Protein AF-A0A945ZJR6-F1 (afdb_monomer_lite)

Radius of gyration: 23.85 Å; chains: 1; bounding box: 54×53×57 Å

Sequence (191 aa):
ILTAEFLFNEVFSFGAQELLSSPAAAKAAAAKASAEILGIASIFEMLAGAIAVLMFVMAGINLTVNAVDEGAVDKAKKQIGYGALGILVIIFAETVVQGIVYADAKNIDAQAARELMVSLTNFTSGLVVTLSLLAFFYAGYLYVFRGIEDSAEKIKKTLTGAVAGILIAAAAFGIVNTVVTLDTTDTIEQR

pLDDT: mean 79.67, std 13.72, range [40.62, 96.94]

Foldseek 3Di:
DDDPCNCCCLQVVPDPCQCPVDPVSVLVNLVSNLVVVVVVLVVVLVVLLVVLVVLLVVLVVQCVVVVVPPVSPVVSVVSNVVSVVSNVVSVVVVLCCVLPVPPRVPDPDPVSVLVSLLSVLCVQLVVLLVVLVVLLVVLVCCCPPVHCPVCVVVSVVSNVSSVVSNVVSVVSNVVSVVVSVVVVVVVVVVD

Structure (mmCIF, N/CA/C/O backbone):
data_AF-A0A945ZJR6-F1
#
_entry.id   AF-A0A945ZJR6-F1
#
loop_
_atom_site.group_PDB
_atom_site.id
_atom_site.type_symbol
_atom_site.label_atom_id
_atom_site.label_alt_id
_atom_site.label_comp_id
_atom_site.label_asym_id
_atom_site.label_entity_id
_atom_site.label_seq_id
_atom_site.pdbx_PDB_ins_code
_atom_site.Cartn_x
_atom_site.Cartn_y
_atom_site.Cartn_z
_atom_site.occupancy
_atom_site.B_iso_or_equiv
_atom_site.auth_seq_id
_atom_site.auth_comp_id
_atom_site.auth_asym_id
_atom_site.auth_atom_id
_atom_site.pdbx_PDB_model_num
ATOM 1 N N . ILE A 1 1 ? -16.620 24.419 3.666 1.00 44.50 1 ILE A N 1
ATOM 2 C CA . ILE A 1 1 ? -15.556 25.324 4.161 1.00 44.50 1 ILE A CA 1
ATOM 3 C C . ILE A 1 1 ? -15.618 25.247 5.676 1.00 44.50 1 ILE A C 1
ATOM 5 O O . ILE A 1 1 ? -16.584 25.734 6.244 1.00 44.50 1 ILE A O 1
ATOM 9 N N . LEU A 1 2 ? -14.675 24.536 6.294 1.00 50.25 2 LEU A N 1
ATOM 10 C CA . LEU A 1 2 ? -14.520 24.474 7.749 1.00 50.25 2 LEU A CA 1
ATOM 11 C C . LEU A 1 2 ? -14.057 25.857 8.223 1.00 50.25 2 LEU A C 1
ATOM 13 O O . LEU A 1 2 ? -12.923 26.248 7.953 1.00 50.25 2 LEU A O 1
ATOM 17 N N . THR A 1 3 ? -14.939 26.640 8.840 1.00 61.97 3 THR A N 1
ATOM 18 C CA . THR A 1 3 ? -14.545 27.902 9.478 1.00 61.97 3 THR A CA 1
ATOM 19 C C . THR A 1 3 ? -14.044 27.621 10.893 1.00 61.97 3 THR A C 1
ATOM 21 O O . THR A 1 3 ? -14.501 26.687 11.551 1.00 61.97 3 THR A O 1
ATOM 24 N N . ALA A 1 4 ? -13.113 28.441 11.390 1.00 57.00 4 ALA A N 1
ATOM 25 C CA . ALA A 1 4 ? -12.665 28.366 12.783 1.00 57.00 4 ALA A CA 1
ATOM 26 C C . ALA A 1 4 ? -13.835 28.543 13.775 1.00 57.00 4 ALA A C 1
ATOM 28 O O . ALA A 1 4 ? -13.836 27.937 14.841 1.00 57.00 4 ALA A O 1
ATOM 29 N N . GLU A 1 5 ? -14.860 29.309 13.385 1.00 55.97 5 GLU A N 1
ATOM 30 C CA . GLU A 1 5 ? -16.128 29.438 14.113 1.00 55.97 5 GLU A CA 1
ATOM 31 C C . GLU A 1 5 ? -16.917 28.126 14.184 1.00 55.97 5 GLU A C 1
ATOM 33 O O . GLU A 1 5 ? -17.435 27.799 15.246 1.00 55.97 5 GLU A O 1
ATOM 38 N N . PHE A 1 6 ? -16.984 27.349 13.098 1.00 63.03 6 PHE A N 1
ATOM 39 C CA . PHE A 1 6 ? -17.650 26.045 13.103 1.00 63.03 6 PHE A CA 1
ATOM 40 C C . PHE A 1 6 ? -16.922 25.057 14.026 1.00 63.03 6 PHE A C 1
ATOM 42 O O . PHE A 1 6 ? -17.548 24.458 14.895 1.00 63.03 6 PHE A O 1
ATOM 49 N N . LEU A 1 7 ? -15.590 24.975 13.925 1.00 56.81 7 LEU A N 1
ATOM 50 C CA . LEU A 1 7 ? -14.773 24.120 14.794 1.00 56.81 7 LEU A CA 1
ATOM 51 C C . LEU A 1 7 ? -14.894 24.510 16.275 1.00 56.81 7 LEU A C 1
ATOM 53 O O . LEU A 1 7 ? -15.056 23.646 17.129 1.00 56.81 7 LEU A O 1
ATOM 57 N N . PHE A 1 8 ? -14.855 25.800 16.609 1.00 61.47 8 PHE A N 1
ATOM 58 C CA . PHE A 1 8 ? -14.943 26.236 18.004 1.00 61.47 8 PHE A CA 1
ATOM 59 C C . PHE A 1 8 ? -16.346 26.022 18.596 1.00 61.47 8 PHE A C 1
ATOM 61 O O . PHE A 1 8 ? -16.477 25.581 19.737 1.00 61.47 8 PHE A O 1
ATOM 68 N N . ASN A 1 9 ? -17.397 26.282 17.814 1.00 63.28 9 ASN A N 1
ATOM 69 C CA . ASN A 1 9 ? -18.773 26.274 18.300 1.00 63.28 9 ASN A CA 1
ATOM 70 C C . ASN A 1 9 ? -19.447 24.887 18.256 1.00 63.28 9 ASN A C 1
ATOM 72 O O . ASN A 1 9 ? -20.457 24.703 18.923 1.00 63.28 9 ASN A O 1
ATOM 76 N N . GLU A 1 10 ? -18.919 23.904 17.519 1.00 61.25 10 GLU A N 1
ATOM 77 C CA . GLU A 1 10 ? -19.379 22.499 17.572 1.00 61.25 10 GLU A CA 1
ATOM 78 C C . GLU A 1 10 ? -18.477 21.600 18.437 1.00 61.25 10 GLU A C 1
ATOM 80 O O . GLU A 1 10 ? -18.988 20.698 19.096 1.00 61.25 10 GLU A O 1
ATOM 85 N N . VAL A 1 11 ? -17.154 21.827 18.465 1.00 54.00 11 VAL A N 1
ATOM 86 C CA . VAL A 1 11 ? -16.195 20.928 19.150 1.00 54.00 11 VAL A CA 1
ATOM 87 C C . VAL A 1 11 ? -15.909 21.367 20.584 1.00 54.00 11 VAL A C 1
ATOM 89 O O . VAL A 1 11 ? -15.795 20.528 21.475 1.00 54.00 11 VAL A O 1
ATOM 92 N N . PHE A 1 12 ? -15.808 22.676 20.829 1.00 59.06 12 PHE A N 1
ATOM 93 C CA . PHE A 1 12 ? -15.421 23.223 22.135 1.00 59.06 12 PHE A CA 1
ATOM 94 C C . PHE A 1 12 ? -16.581 23.869 22.904 1.00 59.06 12 PHE A C 1
ATOM 96 O O . PHE A 1 12 ? -16.396 24.257 24.056 1.00 59.06 12 PHE A O 1
ATOM 103 N N . SER A 1 13 ? -17.779 23.955 22.316 1.00 60.50 13 SER A N 1
ATOM 104 C CA . SER A 1 13 ? -18.961 24.515 22.990 1.00 60.50 13 SER A CA 1
ATOM 105 C C . SER A 1 13 ? -19.639 23.548 23.962 1.00 60.50 13 SER A C 1
ATOM 107 O O . SER A 1 13 ? -20.525 23.967 24.706 1.00 60.50 13 SER A O 1
ATOM 109 N N . PHE A 1 14 ? -19.218 22.279 24.007 1.00 58.75 14 PHE A N 1
ATOM 110 C CA . PHE A 1 14 ? -19.674 21.346 25.029 1.00 58.75 14 PHE A CA 1
ATOM 111 C C . PHE A 1 14 ? -19.242 21.847 26.409 1.00 58.75 14 PHE A C 1
ATOM 113 O O . PHE A 1 14 ? -18.105 21.651 26.845 1.00 58.75 14 PHE A O 1
ATOM 120 N N . GLY A 1 15 ? -20.163 22.489 27.126 1.00 60.56 15 GLY A N 1
ATOM 121 C CA . GLY A 1 15 ? -19.952 22.816 28.526 1.00 60.56 15 GLY A CA 1
ATOM 122 C C . GLY A 1 15 ? -19.653 21.531 29.296 1.00 60.56 15 GLY A C 1
ATOM 123 O O . GLY A 1 15 ? -20.355 20.531 29.133 1.00 60.56 15 GLY A O 1
ATOM 124 N N . ALA A 1 16 ? -18.640 21.546 30.168 1.00 58.28 16 ALA A N 1
ATOM 125 C CA . ALA A 1 16 ? -18.295 20.392 31.007 1.00 58.28 16 ALA A CA 1
ATOM 126 C C . ALA A 1 16 ? -19.524 19.824 31.755 1.00 58.28 16 ALA A C 1
ATOM 128 O O . ALA A 1 16 ? -19.624 18.621 31.974 1.00 58.28 16 ALA A O 1
ATOM 129 N N . GLN A 1 17 ? -20.501 20.682 32.070 1.00 58.25 17 GLN A N 1
ATOM 130 C CA . GLN A 1 17 ? -21.779 20.320 32.682 1.00 58.25 17 GLN A CA 1
ATOM 131 C C . GLN A 1 17 ? -22.677 19.442 31.780 1.00 58.25 17 GLN A C 1
ATOM 133 O O . GLN A 1 17 ? -23.324 18.529 32.283 1.00 58.25 17 GLN A O 1
ATOM 138 N N . GLU A 1 18 ? -22.721 19.688 30.464 1.00 62.28 18 GLU A N 1
ATOM 139 C CA . GLU A 1 18 ? -23.538 18.927 29.502 1.00 62.28 18 GLU A CA 1
ATOM 140 C C . GLU A 1 18 ? -22.897 17.581 29.151 1.00 62.28 18 GLU A C 1
ATOM 142 O O . GLU A 1 18 ? -23.596 16.570 29.084 1.00 62.28 18 GLU A O 1
ATOM 147 N N . LEU A 1 19 ? -21.566 17.531 29.028 1.00 60.16 19 LEU A N 1
ATOM 148 C CA . LEU A 1 19 ? -20.803 16.287 28.843 1.00 60.16 19 LEU A CA 1
ATOM 149 C C . LEU A 1 19 ? -20.963 15.314 30.018 1.00 60.16 19 LEU A C 1
ATOM 151 O O . LEU A 1 19 ? -20.997 14.101 29.820 1.00 60.16 19 LEU A O 1
ATOM 155 N N . LEU A 1 20 ? -21.085 15.844 31.237 1.00 65.25 20 LEU A N 1
ATOM 156 C CA . LEU A 1 20 ? -21.252 15.062 32.465 1.00 65.25 20 LEU A CA 1
ATOM 157 C C . LEU A 1 20 ? -22.726 14.803 32.822 1.00 65.25 20 LEU A C 1
ATOM 159 O O . LEU A 1 20 ? -23.002 14.073 33.773 1.00 65.25 20 LEU A O 1
ATOM 163 N N . SER A 1 21 ? -23.677 15.373 32.071 1.00 72.88 21 SER A N 1
ATOM 164 C CA . SER A 1 21 ? -25.113 15.283 32.375 1.00 72.88 21 SER A CA 1
ATOM 165 C C . SER A 1 21 ? -25.711 13.905 32.083 1.00 72.88 21 SER A C 1
ATOM 167 O O . SER A 1 21 ? -26.646 13.476 32.759 1.00 72.88 21 SER A O 1
ATOM 169 N N . SER A 1 22 ? -25.180 13.187 31.088 1.00 78.62 22 SER A N 1
ATOM 170 C CA . SER A 1 22 ? -25.574 11.808 30.806 1.00 78.62 22 SER A CA 1
ATOM 171 C C . SER A 1 22 ? -24.534 11.066 29.954 1.00 78.62 22 SER A C 1
ATOM 173 O O . SER A 1 22 ? -23.885 11.676 29.099 1.00 78.62 22 SER A O 1
ATOM 175 N N . PRO A 1 23 ? -24.435 9.728 30.077 1.00 74.69 23 PRO A N 1
ATOM 176 C CA . PRO A 1 23 ? -23.618 8.905 29.180 1.00 74.69 23 PRO A CA 1
ATOM 177 C C . PRO A 1 23 ? -23.989 9.055 27.694 1.00 74.69 23 PRO A C 1
ATOM 179 O O . PRO A 1 23 ? -23.149 8.867 26.816 1.00 74.69 23 PR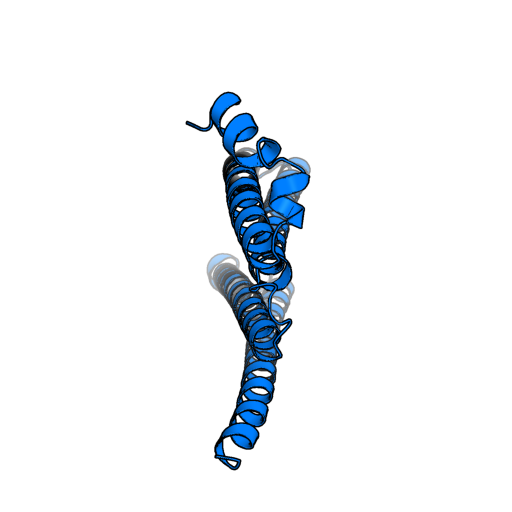O A O 1
ATOM 182 N N . ALA A 1 24 ? -25.249 9.394 27.395 1.00 75.12 24 ALA A N 1
ATOM 183 C CA . ALA A 1 24 ? -25.717 9.626 26.031 1.00 75.12 24 ALA A CA 1
ATOM 184 C C . ALA A 1 24 ? -25.159 10.934 25.443 1.00 75.12 24 ALA A C 1
ATOM 186 O O . ALA A 1 24 ? -24.718 10.938 24.294 1.00 75.12 24 ALA A O 1
ATOM 187 N N . ALA A 1 25 ? -25.119 12.009 26.237 1.00 73.06 25 ALA A N 1
ATOM 188 C CA . ALA A 1 25 ? -24.535 13.288 25.837 1.00 73.06 25 ALA A CA 1
ATOM 189 C C . ALA A 1 25 ? -23.019 13.170 25.601 1.00 73.06 25 ALA A C 1
ATOM 191 O O . ALA A 1 25 ? -22.523 13.630 24.574 1.00 73.06 25 ALA A O 1
ATOM 192 N N . ALA A 1 26 ? -22.303 12.456 26.478 1.00 70.50 26 ALA A N 1
ATOM 193 C CA . ALA A 1 26 ? -20.882 12.157 26.295 1.00 70.50 26 ALA A CA 1
ATOM 194 C C . ALA A 1 26 ? -20.605 11.384 24.991 1.00 70.50 26 ALA A C 1
ATOM 196 O O . ALA A 1 26 ? -19.677 11.716 24.254 1.00 70.50 26 ALA A O 1
ATOM 197 N N . LYS A 1 27 ? -21.440 10.385 24.663 1.00 71.38 27 LYS A N 1
ATOM 198 C CA . LYS A 1 27 ? -21.310 9.613 23.417 1.00 71.38 27 LYS A CA 1
ATOM 199 C C . LYS A 1 27 ? -21.559 10.477 22.176 1.00 71.38 27 LYS A C 1
ATOM 201 O O . LYS A 1 27 ? -20.806 10.384 21.211 1.00 71.38 27 LYS A O 1
ATOM 206 N N . ALA A 1 28 ? -22.594 11.315 22.197 1.00 71.50 28 ALA A N 1
ATOM 207 C CA . ALA A 1 28 ? -22.907 12.210 21.084 1.00 71.50 28 ALA A CA 1
ATOM 208 C C . ALA A 1 28 ? -21.784 13.233 20.835 1.00 71.50 28 ALA A C 1
ATOM 210 O O . ALA A 1 28 ? -21.417 13.476 19.687 1.00 71.50 28 ALA A O 1
ATOM 211 N N . ALA A 1 29 ? -21.190 13.773 21.902 1.00 71.88 29 ALA A N 1
ATOM 212 C CA . ALA A 1 29 ? -20.047 14.673 21.805 1.00 71.88 29 ALA A CA 1
ATOM 213 C C . ALA A 1 29 ? -18.799 13.980 21.239 1.00 71.88 29 ALA A C 1
ATOM 215 O O . ALA A 1 29 ? -18.154 14.510 20.338 1.00 71.88 29 ALA A O 1
ATOM 216 N N . ALA A 1 30 ? -18.496 12.762 21.700 1.00 70.75 30 ALA A N 1
ATOM 217 C CA . ALA A 1 30 ? -17.391 11.964 21.171 1.00 70.75 30 ALA A CA 1
ATOM 218 C C . ALA A 1 30 ? -17.577 11.621 19.681 1.00 70.75 30 ALA A C 1
ATOM 220 O O . ALA A 1 30 ? -16.616 11.674 18.914 1.00 70.75 30 ALA A O 1
ATOM 221 N N . ALA A 1 31 ? -18.807 11.322 19.247 1.00 72.31 31 ALA A N 1
ATOM 222 C CA . ALA A 1 31 ? -19.134 11.054 17.844 1.00 72.31 31 ALA A CA 1
ATOM 223 C C . ALA A 1 31 ? -18.936 12.289 16.941 1.00 72.31 31 ALA A C 1
ATOM 225 O O . ALA A 1 31 ? -18.419 12.180 15.833 1.00 72.31 31 ALA A O 1
ATOM 226 N N . LYS A 1 32 ? -19.294 13.483 17.424 1.00 71.88 32 LYS A N 1
ATOM 227 C CA . LYS A 1 32 ? -19.028 14.730 16.692 1.00 71.88 32 LYS A CA 1
ATOM 228 C C . LYS A 1 32 ? -17.537 15.061 16.642 1.00 71.88 32 LYS A C 1
ATOM 230 O O . LYS A 1 32 ? -17.002 15.308 15.568 1.00 71.88 32 LYS A O 1
ATOM 235 N N . ALA A 1 33 ? -16.845 14.989 17.780 1.00 72.12 33 ALA A N 1
ATOM 236 C CA . ALA A 1 33 ? -15.408 15.249 17.847 1.00 72.12 33 ALA A CA 1
ATOM 237 C C . ALA A 1 33 ? -14.600 14.292 16.949 1.00 72.12 33 ALA A C 1
ATOM 239 O O . ALA A 1 33 ? -13.655 14.710 16.285 1.00 72.12 33 ALA A O 1
ATOM 240 N N . SER A 1 34 ? -14.989 13.016 16.890 1.00 69.88 34 SER A N 1
ATOM 241 C CA . SER A 1 34 ? -14.369 12.028 16.000 1.00 69.88 34 SER A CA 1
ATOM 242 C C . SER A 1 34 ? -14.592 12.326 14.519 1.00 69.88 34 SER A C 1
ATOM 244 O O . SER A 1 34 ? -13.630 12.268 13.754 1.00 69.88 34 SER A O 1
ATOM 246 N N . ALA A 1 35 ? -15.813 12.690 14.117 1.00 72.94 35 ALA A N 1
ATOM 247 C CA . ALA A 1 35 ? -16.115 13.072 12.737 1.00 72.94 35 ALA A CA 1
ATOM 248 C C . ALA A 1 35 ? -15.277 14.276 12.268 1.00 72.94 35 ALA A C 1
ATOM 250 O O . ALA A 1 35 ? -14.774 14.284 11.145 1.00 72.94 35 ALA A O 1
ATOM 251 N N . GLU A 1 36 ? -15.054 15.259 13.141 1.00 73.19 36 GLU A N 1
ATOM 252 C CA . GLU A 1 36 ? -14.207 16.418 12.837 1.00 73.19 36 GLU A CA 1
ATOM 253 C C . GLU A 1 36 ? -12.721 16.049 12.726 1.00 73.19 36 GLU A C 1
ATOM 255 O O . GLU A 1 36 ? -12.043 16.475 11.789 1.00 73.19 36 GLU A O 1
ATOM 260 N N . ILE A 1 37 ? -12.206 15.210 13.635 1.00 77.81 37 ILE A N 1
ATOM 261 C CA . ILE A 1 37 ? -10.827 14.698 13.554 1.00 77.81 37 ILE A CA 1
ATOM 262 C C . ILE A 1 37 ? -10.613 13.942 12.237 1.00 77.81 37 ILE A C 1
ATOM 264 O O . ILE A 1 37 ? -9.588 14.139 11.585 1.00 77.81 37 ILE A O 1
ATOM 268 N N . LEU A 1 38 ? -11.589 13.134 11.813 1.00 77.69 38 LEU A N 1
ATOM 269 C CA . LEU A 1 38 ? -11.576 12.455 10.516 1.00 77.69 38 LEU A CA 1
ATOM 270 C C . LEU A 1 38 ? -11.572 13.442 9.348 1.00 77.69 38 LEU A C 1
ATOM 272 O O . LEU A 1 38 ? -10.805 13.269 8.404 1.00 77.69 38 LEU A O 1
ATOM 276 N N . GLY A 1 39 ? -12.382 14.500 9.422 1.00 78.88 39 GLY A N 1
ATOM 277 C CA . GLY A 1 39 ? -12.389 15.562 8.418 1.00 78.88 39 GLY A CA 1
ATOM 278 C C . GLY A 1 39 ? -11.018 16.227 8.267 1.00 78.88 39 GLY A C 1
ATOM 279 O O . GLY A 1 39 ? -10.539 16.420 7.150 1.00 78.88 39 GLY A O 1
ATOM 280 N N . ILE A 1 40 ? -10.349 16.520 9.385 1.00 81.81 40 ILE A N 1
ATOM 281 C CA . ILE A 1 40 ? -8.992 17.082 9.389 1.00 81.81 40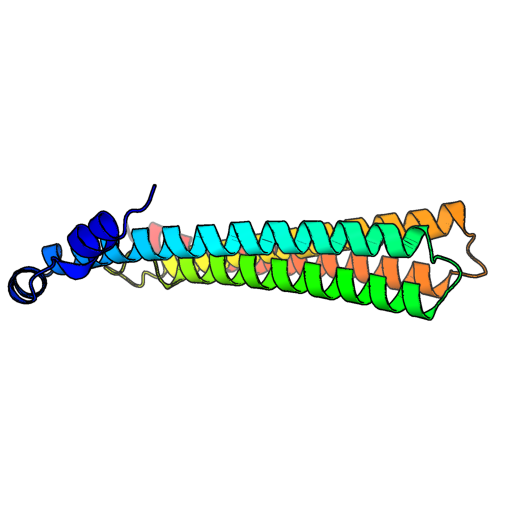 ILE A CA 1
ATOM 282 C C . ILE A 1 40 ? -7.984 16.073 8.827 1.00 81.81 40 ILE A C 1
ATOM 284 O O . ILE A 1 40 ? -7.192 16.431 7.955 1.00 81.81 40 ILE A O 1
ATOM 288 N N . ALA A 1 41 ? -8.020 14.820 9.288 1.00 81.50 41 ALA A N 1
ATOM 289 C CA . ALA A 1 41 ? -7.130 13.762 8.815 1.00 81.50 41 ALA A CA 1
ATOM 290 C C . ALA A 1 41 ? -7.249 13.568 7.295 1.00 81.50 41 ALA A C 1
ATOM 292 O O . ALA A 1 41 ? -6.233 13.556 6.604 1.00 81.50 41 ALA A O 1
ATOM 293 N N . SER A 1 42 ? -8.473 13.556 6.763 1.00 83.25 42 SER A N 1
ATOM 294 C CA . SER A 1 42 ? -8.745 13.408 5.330 1.00 83.25 42 SER A CA 1
ATOM 295 C C . SER A 1 42 ? -8.123 14.528 4.482 1.00 83.25 42 SER A C 1
ATOM 297 O O . SER A 1 42 ? -7.617 14.286 3.384 1.00 83.25 42 SER A O 1
ATOM 299 N N . ILE A 1 43 ? -8.070 15.765 4.995 1.00 86.44 43 ILE A N 1
ATOM 300 C CA . ILE A 1 43 ? -7.372 16.871 4.314 1.00 86.44 43 ILE A CA 1
ATOM 301 C C . ILE A 1 43 ? -5.864 16.597 4.248 1.00 86.44 43 ILE A C 1
ATOM 303 O O . ILE A 1 43 ? -5.245 16.797 3.200 1.00 86.44 43 ILE A O 1
ATOM 307 N N . PHE A 1 44 ? -5.261 16.129 5.345 1.00 86.88 44 PHE A N 1
ATOM 308 C CA . PHE A 1 44 ? -3.841 15.775 5.363 1.00 86.88 44 PHE A CA 1
ATOM 309 C C . PHE A 1 44 ? -3.528 14.599 4.435 1.00 86.88 44 PHE A C 1
ATOM 311 O O . PHE A 1 44 ? -2.517 14.645 3.736 1.00 86.88 44 PHE A O 1
ATOM 318 N N . GLU A 1 45 ? -4.398 13.591 4.367 1.00 87.44 45 GLU A N 1
ATOM 319 C CA . GLU A 1 45 ? -4.268 12.474 3.426 1.00 87.44 45 GLU A CA 1
ATOM 320 C C . GLU A 1 45 ? -4.324 12.944 1.976 1.00 87.44 45 GLU A C 1
ATOM 322 O O . GLU A 1 45 ? -3.474 12.561 1.172 1.00 87.44 45 GLU A O 1
ATOM 327 N N . MET A 1 46 ? -5.264 13.831 1.641 1.00 87.88 46 MET A N 1
ATOM 328 C CA . MET A 1 46 ? -5.366 14.405 0.301 1.00 87.88 46 MET A CA 1
ATOM 329 C C . MET A 1 46 ? -4.094 15.174 -0.084 1.00 87.88 46 MET A C 1
ATOM 331 O O . MET A 1 46 ? -3.576 15.004 -1.190 1.00 87.88 46 MET A O 1
ATOM 335 N N . LEU A 1 47 ? -3.559 15.995 0.828 1.00 90.56 47 LEU A N 1
ATOM 336 C CA . LEU A 1 47 ? -2.317 16.738 0.601 1.00 90.56 47 LEU A CA 1
ATOM 337 C C . LEU A 1 47 ? -1.112 15.803 0.455 1.00 90.56 47 LEU A C 1
ATOM 339 O O . LEU A 1 47 ? -0.313 15.969 -0.468 1.00 90.56 47 LEU A O 1
ATOM 343 N N . ALA A 1 48 ? -0.989 14.804 1.328 1.00 90.44 48 ALA A N 1
ATOM 344 C CA . ALA A 1 48 ? 0.082 13.819 1.261 1.00 90.44 48 ALA A CA 1
ATOM 345 C C . ALA A 1 48 ? 0.009 12.992 -0.033 1.00 90.44 48 ALA A C 1
ATOM 347 O O . ALA A 1 48 ? 1.033 12.785 -0.685 1.00 90.44 48 ALA A O 1
ATOM 348 N N . GLY A 1 49 ? -1.195 12.599 -0.456 1.00 89.12 49 GLY A N 1
ATOM 349 C CA . GLY A 1 49 ? -1.444 11.929 -1.729 1.00 89.12 49 GLY A CA 1
ATOM 350 C C . GLY A 1 49 ? -1.027 12.785 -2.925 1.00 89.12 49 GLY A C 1
ATOM 351 O O . GLY A 1 49 ? -0.302 12.311 -3.799 1.00 89.12 49 GLY A O 1
ATOM 352 N N . ALA A 1 50 ? -1.393 14.070 -2.939 1.00 91.81 50 ALA A N 1
ATOM 353 C CA . ALA A 1 50 ? -0.979 15.001 -3.989 1.00 91.81 50 ALA A CA 1
ATOM 354 C C . ALA A 1 50 ? 0.552 15.159 -4.056 1.00 91.81 50 ALA A C 1
ATOM 356 O O . ALA A 1 50 ? 1.138 15.098 -5.140 1.00 91.81 50 ALA A O 1
ATOM 357 N N . ILE A 1 51 ? 1.218 15.301 -2.905 1.00 91.56 51 ILE A N 1
ATOM 358 C CA . ILE A 1 51 ? 2.685 15.376 -2.823 1.00 91.56 51 ILE A CA 1
ATOM 359 C C . ILE A 1 51 ? 3.321 14.084 -3.342 1.00 91.56 51 ILE A C 1
ATOM 361 O O . ILE A 1 51 ? 4.272 14.142 -4.123 1.00 91.56 51 ILE A O 1
ATOM 365 N N . ALA A 1 52 ? 2.792 12.922 -2.961 1.00 90.81 52 ALA A N 1
ATOM 366 C CA . ALA A 1 52 ? 3.314 11.638 -3.410 1.00 90.81 52 ALA A CA 1
ATOM 367 C C . ALA A 1 52 ? 3.200 11.475 -4.935 1.00 90.81 52 ALA A C 1
ATOM 369 O O . ALA A 1 52 ? 4.166 11.070 -5.581 1.00 90.81 52 ALA A O 1
ATOM 370 N N . VAL A 1 53 ? 2.074 11.882 -5.533 1.00 92.75 53 VAL A N 1
ATOM 371 C CA . VAL A 1 53 ? 1.905 11.900 -6.995 1.00 92.75 53 VAL A CA 1
ATOM 372 C C . VAL A 1 53 ? 2.941 12.812 -7.656 1.00 92.75 53 VAL A C 1
ATOM 374 O O . VAL A 1 53 ? 3.609 12.386 -8.599 1.00 92.75 53 VAL A O 1
ATOM 377 N N . LEU A 1 54 ? 3.145 14.031 -7.146 1.00 92.88 54 LEU A N 1
ATOM 378 C CA . LEU A 1 54 ? 4.178 14.937 -7.665 1.00 92.88 54 LEU A CA 1
ATOM 379 C C . LEU A 1 54 ? 5.579 14.322 -7.564 1.00 92.88 54 LEU A C 1
ATOM 381 O O . LEU A 1 54 ? 6.367 14.412 -8.506 1.00 92.88 54 LEU A O 1
ATOM 385 N N . MET A 1 55 ? 5.889 13.656 -6.450 1.00 91.62 55 MET A N 1
ATOM 386 C CA . MET A 1 55 ? 7.155 12.947 -6.276 1.00 91.62 55 MET A CA 1
ATOM 387 C C . MET A 1 55 ? 7.329 11.815 -7.291 1.00 91.62 55 MET A C 1
ATOM 389 O O . MET A 1 55 ? 8.425 11.667 -7.833 1.00 91.62 55 MET A O 1
ATOM 393 N N . PHE A 1 56 ? 6.277 11.048 -7.587 1.00 93.88 56 PHE A N 1
ATOM 394 C CA . PHE A 1 56 ? 6.326 10.001 -8.609 1.00 93.88 56 PHE A CA 1
ATOM 395 C C . PHE A 1 56 ? 6.530 10.563 -10.009 1.00 93.88 56 PHE A C 1
ATOM 397 O O . PHE A 1 56 ? 7.350 10.031 -10.755 1.00 93.88 56 PHE A O 1
ATOM 404 N N . VAL A 1 57 ? 5.854 11.662 -10.351 1.00 94.62 57 VAL A N 1
ATOM 405 C CA . VAL A 1 57 ? 6.045 12.343 -11.637 1.00 94.62 57 VAL A CA 1
ATOM 406 C C . VAL A 1 57 ? 7.488 12.830 -11.770 1.00 94.62 57 VAL A C 1
ATOM 408 O O . VAL A 1 57 ? 8.148 12.523 -12.762 1.00 94.62 57 VAL A O 1
ATOM 411 N N . MET A 1 58 ? 8.024 13.516 -10.754 1.00 90.81 58 MET A N 1
ATOM 412 C CA . MET A 1 58 ? 9.411 13.997 -10.768 1.00 90.81 58 MET A CA 1
ATOM 413 C C . MET A 1 58 ? 10.425 12.854 -10.878 1.00 90.81 58 MET A C 1
ATOM 415 O O . MET A 1 58 ? 11.387 12.945 -11.643 1.00 90.81 58 MET A O 1
ATOM 419 N N . ALA A 1 59 ? 10.210 11.760 -10.148 1.00 92.44 59 ALA A N 1
ATOM 420 C CA . ALA A 1 59 ? 11.077 10.595 -10.233 1.00 92.44 59 ALA A CA 1
ATOM 421 C C . ALA A 1 59 ? 10.988 9.907 -11.608 1.00 92.44 59 ALA A C 1
ATOM 423 O O . ALA A 1 59 ? 12.017 9.519 -12.156 1.00 92.44 59 ALA A O 1
ATOM 424 N N . GLY A 1 60 ? 9.794 9.812 -12.200 1.00 90.25 60 GLY A N 1
ATOM 425 C CA . GLY A 1 60 ? 9.591 9.279 -13.550 1.00 90.25 60 GLY A CA 1
ATOM 426 C C . GLY A 1 60 ? 10.285 10.112 -14.631 1.00 90.25 60 GLY A C 1
ATOM 427 O O . GLY A 1 60 ? 10.951 9.558 -15.509 1.00 90.25 60 GLY A O 1
ATOM 428 N N . ILE A 1 61 ? 10.214 11.445 -14.526 1.00 91.94 61 ILE A N 1
ATOM 429 C CA . ILE A 1 61 ? 10.959 12.359 -15.403 1.00 91.94 61 ILE A CA 1
ATOM 430 C C . ILE A 1 61 ? 12.464 12.115 -15.250 1.00 91.94 61 ILE A C 1
ATOM 432 O O . ILE A 1 61 ? 13.148 11.925 -16.253 1.00 91.94 61 ILE A O 1
ATOM 436 N N . ASN A 1 62 ? 12.981 12.037 -14.019 1.00 88.88 62 ASN A N 1
ATOM 437 C CA . ASN A 1 62 ? 14.404 11.773 -13.778 1.00 88.88 62 ASN A CA 1
ATOM 438 C C . ASN A 1 62 ? 14.867 10.423 -14.334 1.00 88.88 62 ASN A C 1
ATOM 440 O O . ASN A 1 62 ? 15.954 10.353 -14.899 1.00 88.88 62 ASN A O 1
ATOM 444 N N . LEU A 1 63 ? 14.049 9.373 -14.226 1.00 91.38 63 LEU A N 1
ATOM 445 C CA . LEU A 1 63 ? 14.360 8.067 -14.815 1.00 91.38 63 LEU A CA 1
ATOM 446 C C . LEU A 1 63 ? 14.442 8.105 -16.343 1.00 91.38 63 LEU A C 1
ATOM 448 O O . LEU A 1 63 ? 15.156 7.295 -16.925 1.00 91.38 63 LEU A O 1
ATOM 452 N N . THR A 1 64 ? 13.719 9.025 -16.982 1.00 91.38 64 THR A N 1
ATOM 453 C CA . THR A 1 64 ? 13.672 9.140 -18.444 1.00 91.38 64 THR A CA 1
ATOM 454 C C . THR A 1 64 ? 14.776 10.054 -18.969 1.00 91.38 64 THR A C 1
ATOM 456 O O . THR A 1 64 ? 15.472 9.704 -19.917 1.00 91.38 64 THR A O 1
ATOM 459 N N . VAL A 1 65 ? 14.958 11.219 -18.343 1.00 93.12 65 VAL A N 1
ATOM 460 C CA . VAL A 1 65 ? 15.916 12.244 -18.781 1.00 93.12 65 VAL A CA 1
ATOM 461 C C . VAL A 1 65 ? 17.347 11.872 -18.396 1.00 93.12 65 VAL A C 1
ATOM 463 O O . VAL A 1 65 ? 18.258 12.036 -19.200 1.00 93.12 65 VAL A O 1
ATOM 466 N N . ASN A 1 66 ? 17.551 11.327 -17.194 1.00 92.00 66 ASN A N 1
ATOM 467 C CA . ASN A 1 66 ? 18.877 11.033 -16.646 1.00 92.00 66 ASN A CA 1
ATOM 468 C C . ASN A 1 66 ? 19.188 9.528 -16.656 1.00 92.00 66 ASN A C 1
ATOM 470 O O . ASN A 1 66 ? 19.901 9.035 -15.789 1.00 92.00 66 ASN A O 1
ATOM 474 N N . ALA A 1 67 ? 18.656 8.780 -17.629 1.00 85.00 67 ALA A N 1
ATOM 475 C CA . ALA A 1 67 ? 18.740 7.315 -17.671 1.00 85.00 67 ALA A CA 1
ATOM 476 C C . ALA A 1 67 ? 20.177 6.751 -17.711 1.00 85.00 67 ALA A C 1
ATOM 478 O O . ALA A 1 67 ? 20.391 5.601 -17.332 1.00 85.00 67 ALA A O 1
ATOM 479 N N . VAL A 1 68 ? 21.146 7.547 -18.177 1.00 87.00 68 VAL A N 1
ATOM 480 C CA . VAL A 1 68 ? 22.574 7.186 -18.259 1.00 87.00 68 VAL A CA 1
ATOM 481 C C . VAL A 1 68 ? 23.373 7.550 -17.004 1.00 87.00 68 VAL A C 1
ATOM 483 O O . VAL A 1 68 ? 24.490 7.070 -16.841 1.00 87.00 68 VAL A O 1
ATOM 486 N N . ASP A 1 69 ? 22.816 8.376 -16.114 1.00 92.06 69 ASP A N 1
ATOM 487 C CA . ASP A 1 69 ? 23.421 8.701 -14.821 1.00 92.06 69 ASP A CA 1
ATOM 488 C C . ASP A 1 69 ? 22.892 7.728 -13.759 1.00 92.06 69 ASP A C 1
ATOM 490 O O . ASP A 1 69 ? 21.767 7.851 -13.261 1.00 92.06 69 ASP A O 1
ATOM 494 N N . GLU A 1 70 ? 23.720 6.746 -13.398 1.00 87.62 70 GLU A N 1
ATOM 495 C CA . GLU A 1 70 ? 23.374 5.730 -12.400 1.00 87.62 70 GLU A CA 1
ATOM 496 C C . GLU A 1 70 ? 22.987 6.335 -11.041 1.00 87.62 70 GLU A C 1
ATOM 498 O O . GLU A 1 70 ? 22.088 5.816 -10.370 1.00 87.62 70 GLU A O 1
ATOM 503 N N . GLY A 1 71 ? 23.606 7.454 -10.649 1.00 91.00 71 GLY A N 1
ATOM 504 C CA . GLY A 1 71 ? 23.309 8.142 -9.396 1.00 91.00 71 GLY A CA 1
ATOM 505 C C . GLY A 1 71 ? 21.924 8.786 -9.410 1.00 91.00 71 GLY A C 1
ATOM 506 O O . GLY A 1 71 ? 21.153 8.646 -8.452 1.00 91.00 71 GLY A O 1
ATOM 507 N N . ALA A 1 72 ? 21.568 9.444 -10.515 1.00 88.94 72 ALA A N 1
ATOM 508 C CA . ALA A 1 72 ? 20.237 10.015 -10.704 1.00 88.94 72 ALA A CA 1
ATOM 509 C C . ALA A 1 72 ? 19.149 8.929 -10.751 1.00 88.94 72 ALA A C 1
ATOM 511 O O . ALA A 1 72 ? 18.090 9.080 -10.129 1.00 88.94 72 ALA A O 1
ATOM 512 N N . VAL A 1 73 ? 19.425 7.808 -11.425 1.00 89.12 73 VAL A N 1
ATOM 513 C CA . VAL A 1 73 ? 18.517 6.657 -11.509 1.00 89.12 73 VAL A CA 1
ATOM 514 C C . VAL A 1 73 ? 18.277 6.028 -10.135 1.00 89.12 73 VAL A C 1
ATOM 516 O O . VAL A 1 73 ? 17.128 5.738 -9.789 1.00 89.12 73 VAL A O 1
ATOM 519 N N . ASP A 1 74 ? 19.322 5.817 -9.331 1.00 90.00 74 ASP A N 1
ATOM 520 C CA . ASP A 1 74 ? 19.178 5.248 -7.985 1.00 90.00 74 ASP A CA 1
ATOM 521 C C . ASP A 1 74 ? 18.377 6.174 -7.058 1.00 90.00 74 ASP A C 1
ATOM 523 O O . ASP A 1 74 ? 17.455 5.735 -6.363 1.00 90.00 74 ASP A O 1
ATOM 527 N N . LYS A 1 75 ? 18.645 7.485 -7.115 1.00 90.56 75 LYS A N 1
ATOM 528 C CA . LYS A 1 75 ? 17.885 8.485 -6.356 1.00 90.56 75 LYS A CA 1
ATOM 529 C C . LYS A 1 75 ? 16.405 8.482 -6.737 1.00 90.56 75 LYS A C 1
ATOM 531 O O . LYS A 1 75 ? 15.553 8.498 -5.849 1.00 90.56 75 LYS A O 1
ATOM 536 N N . ALA A 1 76 ? 16.089 8.415 -8.029 1.00 90.75 76 ALA A N 1
ATOM 537 C CA . ALA A 1 76 ? 14.709 8.369 -8.501 1.00 90.75 76 ALA A CA 1
ATOM 538 C C . ALA A 1 76 ? 13.985 7.086 -8.056 1.00 90.75 76 ALA A C 1
ATOM 540 O O . ALA A 1 76 ? 12.849 7.149 -7.587 1.00 90.75 76 ALA A O 1
ATOM 541 N N . LYS A 1 77 ? 14.653 5.924 -8.104 1.00 88.81 77 LYS A N 1
ATOM 542 C CA . LYS A 1 77 ? 14.101 4.661 -7.579 1.00 88.81 77 LYS A CA 1
ATOM 543 C C . LYS A 1 77 ? 13.807 4.743 -6.084 1.00 88.81 77 LYS A C 1
ATOM 545 O O . LYS A 1 77 ? 12.729 4.336 -5.656 1.00 88.81 77 LYS A O 1
ATOM 550 N N . LYS A 1 78 ? 14.731 5.298 -5.294 1.00 91.44 78 LYS A N 1
ATOM 551 C CA . LYS A 1 78 ? 14.531 5.519 -3.853 1.00 91.44 78 LYS A CA 1
ATOM 552 C C . LYS A 1 78 ? 13.378 6.477 -3.586 1.00 91.44 78 LYS A C 1
ATOM 554 O O . LYS A 1 78 ? 12.566 6.208 -2.711 1.00 91.44 78 LYS A O 1
ATOM 559 N N . GLN A 1 79 ? 13.264 7.551 -4.363 1.00 89.94 79 GLN A N 1
ATOM 560 C CA . GLN A 1 79 ? 12.164 8.506 -4.245 1.00 89.94 79 GLN A CA 1
ATOM 561 C C . GLN A 1 79 ? 10.800 7.847 -4.499 1.00 89.94 79 GLN A C 1
ATOM 563 O O . GLN A 1 79 ? 9.874 8.066 -3.721 1.00 89.94 79 GLN A O 1
ATOM 568 N N . ILE A 1 80 ? 10.688 6.995 -5.526 1.00 91.44 80 ILE A N 1
ATOM 569 C CA . ILE A 1 80 ? 9.477 6.194 -5.771 1.00 91.44 80 ILE A CA 1
ATOM 570 C C . ILE A 1 80 ? 9.236 5.224 -4.611 1.00 91.44 80 ILE A C 1
ATOM 572 O O . ILE A 1 80 ? 8.118 5.128 -4.115 1.00 91.44 80 ILE A O 1
ATOM 576 N N . GLY A 1 81 ? 10.279 4.542 -4.135 1.00 88.62 81 GLY A N 1
ATOM 577 C CA . GLY A 1 81 ? 10.177 3.617 -3.007 1.00 88.62 81 GLY A CA 1
ATOM 578 C C . GLY A 1 81 ? 9.649 4.284 -1.734 1.00 88.62 81 GLY A C 1
ATOM 579 O O . GLY A 1 81 ? 8.705 3.785 -1.128 1.00 88.62 81 GLY A O 1
ATOM 580 N N . TYR A 1 82 ? 10.203 5.438 -1.355 1.00 89.00 82 TYR A N 1
ATOM 581 C CA . TYR A 1 82 ? 9.761 6.186 -0.177 1.00 89.00 82 TYR A CA 1
ATOM 582 C C . TYR A 1 82 ? 8.374 6.804 -0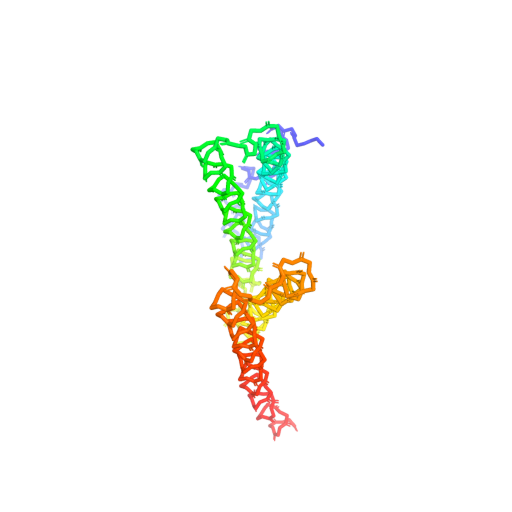.353 1.00 89.00 82 TYR A C 1
ATOM 584 O O . TYR A 1 82 ? 7.594 6.784 0.593 1.00 89.00 82 TYR A O 1
ATOM 592 N N . GLY A 1 83 ? 8.039 7.307 -1.546 1.00 89.06 83 GLY A N 1
ATOM 593 C CA . GLY A 1 83 ? 6.694 7.810 -1.833 1.00 89.06 83 GLY A CA 1
ATOM 594 C C . GLY A 1 83 ? 5.638 6.709 -1.714 1.00 89.06 83 GLY A C 1
ATOM 595 O O . GLY A 1 83 ? 4.607 6.906 -1.076 1.00 89.06 83 GLY A O 1
ATOM 596 N N . ALA A 1 84 ? 5.927 5.520 -2.250 1.00 88.56 84 ALA A N 1
ATOM 597 C CA . ALA A 1 84 ? 5.048 4.362 -2.126 1.00 88.56 84 ALA A CA 1
ATOM 598 C C . ALA A 1 84 ? 4.920 3.916 -0.665 1.00 88.56 84 ALA A C 1
ATOM 600 O O . ALA A 1 84 ? 3.810 3.696 -0.192 1.00 88.56 84 ALA A O 1
ATOM 601 N N . LEU A 1 85 ? 6.032 3.850 0.075 1.00 88.06 85 LEU A N 1
ATOM 602 C CA . LEU A 1 85 ? 6.019 3.507 1.497 1.00 88.06 85 LEU A CA 1
ATOM 603 C C . LEU A 1 85 ? 5.211 4.516 2.328 1.00 88.06 85 LEU A C 1
ATOM 605 O O . LEU A 1 85 ? 4.465 4.110 3.211 1.00 88.06 85 LEU A O 1
ATOM 609 N N . GLY A 1 86 ? 5.318 5.813 2.028 1.00 88.31 86 GLY A N 1
ATOM 610 C CA . GLY A 1 86 ? 4.538 6.859 2.689 1.00 88.31 86 GLY A CA 1
ATOM 611 C C . GLY A 1 86 ? 3.034 6.688 2.473 1.00 88.31 86 GLY A C 1
ATOM 612 O O . GLY A 1 86 ? 2.276 6.716 3.439 1.00 88.31 86 GLY A O 1
ATOM 613 N N . ILE A 1 87 ? 2.612 6.427 1.230 1.00 89.31 87 ILE A N 1
ATOM 614 C CA . ILE A 1 87 ? 1.206 6.121 0.919 1.00 89.31 87 ILE A CA 1
ATOM 615 C C . ILE A 1 87 ? 0.740 4.880 1.685 1.00 89.31 87 ILE A C 1
ATOM 617 O O . ILE A 1 87 ? -0.347 4.886 2.252 1.00 89.31 87 ILE A O 1
ATOM 621 N N . LEU A 1 88 ? 1.561 3.829 1.746 1.00 86.81 88 LEU A N 1
ATOM 622 C CA . LEU A 1 88 ? 1.209 2.625 2.498 1.00 86.81 88 LEU A CA 1
ATOM 623 C C . LEU A 1 88 ? 0.965 2.919 3.973 1.00 86.81 88 LEU A C 1
ATOM 625 O O . LEU A 1 88 ? -0.038 2.468 4.516 1.00 86.81 88 LEU A O 1
ATOM 629 N N . VAL A 1 89 ? 1.850 3.684 4.613 1.00 88.38 89 VAL A N 1
ATOM 630 C CA . VAL A 1 89 ? 1.690 4.059 6.023 1.00 88.38 89 VAL A CA 1
ATOM 631 C C . VAL A 1 89 ? 0.388 4.825 6.248 1.00 88.38 89 VAL A C 1
ATOM 633 O O . VAL A 1 89 ? -0.293 4.550 7.230 1.00 88.38 89 VAL A O 1
ATOM 636 N N . ILE A 1 90 ? 0.022 5.730 5.337 1.00 88.00 90 ILE A N 1
ATOM 637 C CA . ILE A 1 90 ? -1.240 6.477 5.412 1.00 88.00 90 ILE A CA 1
ATOM 638 C C . ILE A 1 90 ? -2.434 5.523 5.380 1.00 88.00 90 ILE A C 1
ATOM 640 O O . ILE A 1 90 ? -3.251 5.549 6.291 1.00 88.00 90 ILE A O 1
ATOM 644 N N . ILE A 1 91 ? -2.484 4.613 4.405 1.00 83.25 91 ILE A N 1
ATOM 645 C CA . ILE A 1 91 ? -3.617 3.686 4.282 1.00 83.25 91 ILE A CA 1
ATOM 646 C C . ILE A 1 91 ? -3.700 2.732 5.488 1.00 83.25 91 ILE A C 1
ATOM 648 O O . ILE A 1 91 ? -4.787 2.417 5.979 1.00 83.25 91 ILE A O 1
ATOM 652 N N . PHE A 1 92 ? -2.553 2.283 6.012 1.00 82.00 92 PHE A N 1
ATOM 653 C CA . PHE A 1 92 ? -2.520 1.499 7.249 1.00 82.00 92 PHE A CA 1
ATOM 654 C C . PHE A 1 92 ? -3.039 2.303 8.445 1.00 82.00 92 PHE A C 1
ATOM 656 O O . PHE A 1 92 ? -3.816 1.771 9.237 1.00 82.00 92 PHE A O 1
ATOM 663 N N . ALA A 1 93 ? -2.636 3.568 8.577 1.00 82.75 93 ALA A N 1
ATOM 664 C CA . ALA A 1 93 ? -3.119 4.444 9.636 1.00 82.75 93 ALA A CA 1
ATOM 665 C C . ALA A 1 93 ? -4.635 4.648 9.536 1.00 82.75 93 ALA A C 1
ATOM 667 O O . ALA A 1 93 ? -5.317 4.507 10.545 1.00 82.75 93 ALA A O 1
ATOM 668 N N . GLU A 1 94 ? -5.166 4.878 8.334 1.00 78.81 94 GLU A N 1
ATOM 669 C CA . GLU A 1 94 ? -6.601 5.008 8.078 1.00 78.81 94 GLU A CA 1
ATOM 670 C C . GLU A 1 94 ? -7.363 3.746 8.509 1.00 78.81 94 GLU A C 1
ATOM 672 O O . GLU A 1 94 ? -8.306 3.825 9.297 1.00 78.81 94 GLU A O 1
ATOM 677 N N . THR A 1 95 ? -6.896 2.569 8.078 1.00 75.06 95 THR A N 1
ATOM 678 C CA . THR A 1 95 ? -7.515 1.272 8.412 1.00 75.06 95 THR A CA 1
ATOM 679 C C . THR A 1 95 ? -7.548 1.037 9.925 1.00 75.06 95 THR A C 1
ATOM 681 O O . THR A 1 95 ? -8.557 0.600 10.481 1.00 75.06 95 THR A O 1
ATOM 684 N N . VAL A 1 96 ? -6.445 1.347 10.614 1.00 74.31 96 VAL A N 1
ATOM 685 C CA . VAL A 1 96 ? -6.329 1.198 12.071 1.00 74.31 96 VAL A CA 1
ATOM 686 C C . VAL A 1 96 ? -7.219 2.200 12.801 1.00 74.31 96 VAL A C 1
ATOM 688 O O . VAL A 1 96 ? -7.913 1.835 13.746 1.00 74.31 96 VAL A O 1
ATOM 691 N N . VAL A 1 97 ? -7.222 3.460 12.373 1.00 73.50 97 VAL A N 1
ATOM 692 C CA . VAL A 1 97 ? -8.006 4.530 12.994 1.00 73.50 97 VAL A CA 1
ATOM 693 C C . VAL A 1 97 ? -9.505 4.264 12.829 1.00 73.50 97 VAL A C 1
ATOM 695 O O . VAL A 1 97 ? -10.239 4.299 13.816 1.00 73.50 97 VAL A O 1
ATOM 698 N N . GLN A 1 98 ? -9.954 3.905 11.626 1.00 70.38 98 GLN A N 1
ATOM 699 C CA . GLN A 1 98 ? -11.355 3.574 11.360 1.00 70.38 98 GLN A CA 1
ATOM 700 C C . GLN A 1 98 ? -11.819 2.338 12.137 1.00 70.38 98 GLN A C 1
ATOM 702 O O . GLN A 1 98 ? -12.915 2.355 12.694 1.00 70.38 98 GLN A O 1
ATOM 707 N N . GLY A 1 99 ? -10.994 1.290 12.231 1.00 64.25 99 GLY A N 1
ATOM 708 C CA . GLY A 1 99 ? -11.407 0.045 12.883 1.00 64.25 99 GLY A CA 1
ATOM 709 C C . GLY A 1 99 ? -11.145 -0.051 14.394 1.00 64.25 99 GLY A C 1
ATOM 710 O O . GLY A 1 99 ? -11.802 -0.854 15.047 1.00 64.25 99 GLY A O 1
ATOM 711 N N . ILE A 1 100 ? -10.228 0.734 14.979 1.00 63.06 100 ILE A N 1
ATOM 712 C CA . ILE A 1 100 ? -9.944 0.713 16.433 1.00 63.06 100 ILE A CA 1
ATOM 713 C C . ILE A 1 100 ? -10.521 1.933 17.147 1.00 63.06 100 ILE A C 1
ATOM 715 O O . ILE A 1 100 ? -11.123 1.796 18.208 1.00 63.06 100 ILE A O 1
ATOM 719 N N . VAL A 1 101 ? -10.302 3.134 16.607 1.00 63.41 101 VAL A N 1
ATOM 720 C CA . VAL A 1 101 ? -10.623 4.384 17.319 1.00 63.41 101 VAL A CA 1
ATOM 721 C C . VAL A 1 101 ? -12.107 4.725 17.192 1.00 63.41 101 VAL A C 1
ATOM 723 O O . VAL A 1 101 ? -12.681 5.316 18.106 1.00 63.41 101 VAL A O 1
ATOM 726 N N . TYR A 1 102 ? -12.736 4.320 16.086 1.00 61.50 102 TYR A N 1
ATOM 727 C CA . TYR A 1 102 ? -14.128 4.651 15.776 1.00 61.50 102 TYR A CA 1
ATOM 728 C C . TYR A 1 102 ? -15.077 3.449 15.758 1.00 61.50 102 TYR A C 1
ATOM 730 O O . TYR A 1 102 ? -16.268 3.631 15.503 1.00 61.50 102 TYR A O 1
ATOM 738 N N . ALA A 1 103 ? -14.593 2.248 16.102 1.00 56.59 103 ALA A N 1
ATOM 739 C CA . ALA A 1 103 ? -15.473 1.150 16.481 1.00 56.59 103 ALA A CA 1
ATOM 740 C C . ALA A 1 103 ? -16.344 1.620 17.653 1.00 56.59 103 ALA A C 1
ATOM 742 O O . ALA A 1 103 ? -15.838 2.070 18.680 1.00 56.59 103 ALA A O 1
ATOM 743 N N . ASP A 1 104 ? -17.657 1.590 17.443 1.00 53.56 104 ASP A N 1
ATOM 744 C CA . ASP A 1 104 ? -18.674 2.196 18.291 1.00 53.56 104 ASP A CA 1
ATOM 745 C C . ASP A 1 104 ? -18.407 1.885 19.780 1.00 53.56 104 ASP A C 1
ATOM 747 O O . ASP A 1 104 ? -18.613 0.765 20.249 1.00 53.56 104 ASP A O 1
ATOM 751 N N . ALA A 1 105 ? -17.914 2.883 20.529 1.00 49.91 105 ALA A N 1
ATOM 752 C CA . ALA A 1 105 ? -17.287 2.745 21.855 1.00 49.91 105 ALA A CA 1
ATOM 753 C C . ALA A 1 105 ? -18.211 2.213 22.974 1.00 49.91 105 ALA A C 1
ATOM 755 O O . ALA A 1 105 ? -17.875 2.273 24.157 1.00 49.91 105 ALA A O 1
ATOM 756 N N . LYS A 1 106 ? -19.402 1.714 22.628 1.00 46.09 106 LYS A N 1
ATOM 757 C CA . LYS A 1 106 ? -20.306 1.054 23.565 1.00 46.09 106 LYS A CA 1
ATOM 758 C C . LYS A 1 106 ? -19.951 -0.406 23.823 1.00 46.09 106 LYS A C 1
ATOM 760 O O . LYS A 1 106 ? -20.331 -0.882 24.881 1.00 46.09 106 LYS A O 1
ATOM 765 N N . ASN A 1 107 ? -19.223 -1.078 22.931 1.00 50.50 107 ASN A N 1
ATOM 766 C CA . ASN A 1 107 ? -18.672 -2.409 23.174 1.00 50.50 107 ASN A CA 1
ATOM 767 C C . ASN A 1 107 ? -17.398 -2.559 22.335 1.00 50.50 107 ASN A C 1
ATOM 769 O O . ASN A 1 107 ? -17.476 -2.491 21.112 1.00 50.50 107 ASN A O 1
ATOM 773 N N . ILE A 1 108 ? -16.241 -2.821 22.955 1.00 56.12 108 ILE A N 1
ATOM 774 C CA . ILE A 1 108 ? -15.186 -3.562 22.247 1.00 56.12 108 ILE A CA 1
ATOM 775 C C . ILE A 1 108 ? -15.759 -4.970 22.071 1.00 56.12 108 ILE A C 1
ATOM 777 O O . ILE A 1 108 ? -15.590 -5.845 22.914 1.00 56.12 108 ILE A O 1
ATOM 781 N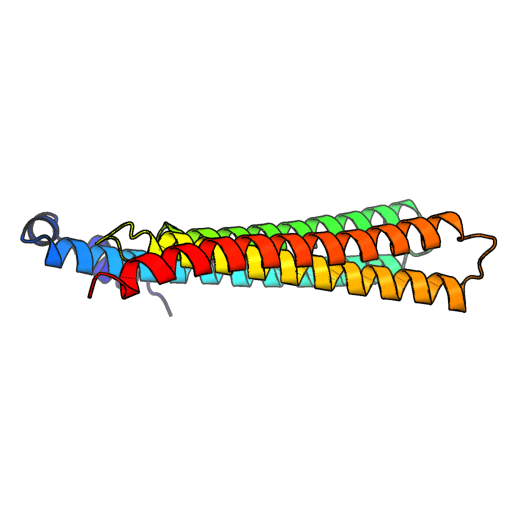 N . ASP A 1 109 ? -16.588 -5.115 21.044 1.00 66.69 109 ASP A N 1
ATOM 782 C CA . ASP A 1 109 ? -17.240 -6.352 20.667 1.00 66.69 109 ASP A CA 1
ATOM 783 C C . ASP A 1 109 ? -16.212 -7.201 19.918 1.00 66.69 109 ASP A C 1
ATOM 785 O O . ASP A 1 109 ? -15.455 -6.691 19.082 1.00 66.69 109 ASP A O 1
ATOM 789 N N . ALA A 1 110 ? -16.193 -8.504 20.195 1.00 71.06 110 ALA A N 1
ATOM 790 C CA . ALA A 1 110 ? -15.416 -9.459 19.418 1.00 71.06 110 ALA A CA 1
ATOM 791 C C . ALA A 1 110 ? -15.715 -9.310 17.915 1.00 71.06 110 ALA A C 1
ATOM 793 O O . ALA A 1 110 ? -14.822 -9.499 17.092 1.00 71.06 110 ALA A O 1
ATOM 794 N N . GLN A 1 111 ? -16.931 -8.882 17.561 1.00 74.81 111 GLN A N 1
ATOM 795 C CA . GLN A 1 111 ? -17.328 -8.583 16.190 1.00 74.81 111 GLN A CA 1
ATOM 796 C C . GLN A 1 111 ? -16.539 -7.426 15.550 1.00 74.81 111 GLN A C 1
ATOM 798 O O . GLN A 1 111 ? -16.029 -7.581 14.442 1.00 74.81 111 GLN A O 1
ATOM 803 N N . ALA A 1 112 ? -16.365 -6.297 16.244 1.00 71.69 112 ALA A N 1
ATOM 804 C CA . ALA A 1 112 ? -15.617 -5.153 15.709 1.00 71.69 112 ALA A CA 1
ATOM 805 C C . ALA A 1 112 ? -14.128 -5.491 15.520 1.00 71.69 112 ALA A C 1
ATOM 807 O O . ALA A 1 112 ? -13.516 -5.138 14.511 1.00 71.69 112 ALA A O 1
ATOM 808 N N . ALA A 1 113 ? -13.553 -6.258 16.453 1.00 73.25 113 ALA A N 1
ATOM 809 C CA . ALA A 1 113 ? -12.193 -6.771 16.315 1.00 73.25 113 ALA A CA 1
ATOM 810 C C . ALA A 1 113 ? -12.052 -7.724 15.112 1.00 73.25 113 ALA A C 1
ATOM 812 O O . ALA A 1 113 ? -11.052 -7.664 14.394 1.00 73.25 113 ALA A O 1
ATOM 813 N N . ARG A 1 114 ? -13.055 -8.575 14.850 1.00 76.94 114 ARG A N 1
ATOM 814 C CA . ARG A 1 114 ? -13.087 -9.465 13.675 1.00 76.94 114 ARG A CA 1
ATOM 815 C C . ARG A 1 114 ? -13.160 -8.676 12.370 1.00 76.94 114 ARG A C 1
ATOM 817 O O . ARG A 1 114 ? -12.397 -8.970 11.455 1.00 76.94 114 ARG A O 1
ATOM 824 N N . GLU A 1 115 ? -14.026 -7.670 12.289 1.00 77.94 115 GLU A N 1
ATOM 825 C CA . GLU A 1 115 ? -14.157 -6.814 11.103 1.00 77.94 115 GLU A CA 1
ATOM 826 C C . GLU A 1 115 ? -12.857 -6.069 10.796 1.00 77.94 115 GLU A C 1
ATOM 828 O O . GLU A 1 115 ? -12.412 -6.055 9.646 1.00 77.94 115 GLU A O 1
ATOM 833 N N . LEU A 1 116 ? -12.184 -5.546 11.825 1.00 75.75 116 LEU A N 1
ATOM 834 C CA . LEU A 1 116 ? -10.857 -4.954 11.679 1.00 75.75 116 LEU A CA 1
ATOM 835 C C . LEU A 1 116 ? -9.830 -5.978 11.170 1.00 75.75 116 LEU A C 1
ATOM 837 O O . LEU A 1 116 ? -9.076 -5.660 10.251 1.00 75.75 116 LEU A O 1
ATOM 841 N N . MET A 1 117 ? -9.794 -7.198 11.725 1.00 78.75 117 MET A N 1
ATOM 842 C CA . MET A 1 117 ? -8.871 -8.240 11.255 1.00 78.75 117 MET A CA 1
ATOM 843 C C . MET A 1 117 ? -9.119 -8.599 9.787 1.00 78.75 117 MET A C 1
ATOM 845 O O . MET A 1 117 ? -8.173 -8.635 9.004 1.00 78.75 117 MET A O 1
ATOM 849 N N . VAL A 1 118 ? -10.378 -8.804 9.391 1.00 83.69 118 VAL A N 1
ATOM 850 C CA . VAL A 1 118 ? -10.746 -9.103 7.999 1.00 83.69 118 VAL A CA 1
ATOM 851 C C . VAL A 1 118 ? -10.374 -7.944 7.078 1.00 83.69 118 VAL A C 1
ATOM 853 O O . VAL A 1 118 ? -9.764 -8.171 6.034 1.00 83.69 118 VAL A O 1
ATOM 856 N N . SER A 1 119 ? -10.684 -6.706 7.467 1.00 81.19 119 SER A N 1
ATOM 857 C CA . SER A 1 119 ? -10.350 -5.508 6.692 1.00 81.19 119 SER A CA 1
ATOM 858 C C . SER A 1 119 ? -8.838 -5.375 6.487 1.00 81.19 119 SER A C 1
ATOM 860 O O . SER A 1 119 ? -8.365 -5.264 5.353 1.00 81.19 119 SER A O 1
ATOM 862 N N . LEU A 1 120 ? -8.058 -5.505 7.563 1.00 81.50 120 LEU A N 1
ATOM 863 C CA . LEU A 1 120 ? -6.600 -5.420 7.523 1.00 81.50 120 LEU A CA 1
ATOM 864 C C . LEU A 1 120 ? -5.981 -6.539 6.675 1.00 81.50 120 LEU A C 1
ATOM 866 O O . LEU A 1 120 ? -5.056 -6.294 5.892 1.00 81.50 120 LEU A O 1
ATOM 870 N N . THR A 1 121 ? -6.492 -7.767 6.801 1.00 85.62 121 THR A N 1
ATOM 871 C CA . THR A 1 121 ? -6.052 -8.902 5.984 1.00 85.62 121 THR A CA 1
ATOM 872 C C . THR A 1 121 ? -6.391 -8.698 4.518 1.00 85.62 121 THR A C 1
ATOM 874 O O . THR A 1 121 ? -5.522 -8.925 3.677 1.00 85.62 121 THR A O 1
ATOM 877 N N . ASN A 1 122 ? -7.597 -8.238 4.194 1.00 86.50 122 ASN A N 1
ATOM 878 C CA . ASN A 1 122 ? -8.014 -7.980 2.818 1.00 86.50 122 ASN A CA 1
ATOM 879 C C . ASN A 1 122 ? -7.173 -6.881 2.180 1.00 86.50 122 ASN A C 1
ATOM 881 O O . ASN A 1 122 ? -6.687 -7.055 1.063 1.00 86.50 122 ASN A O 1
ATOM 885 N N . PHE A 1 123 ? -6.942 -5.788 2.907 1.00 84.12 123 PHE A N 1
ATOM 886 C CA . PHE A 1 123 ? -6.094 -4.698 2.449 1.00 84.12 123 PHE A CA 1
ATOM 887 C C . PHE A 1 123 ? -4.660 -5.174 2.182 1.00 84.12 123 PHE A C 1
ATOM 889 O O . PHE A 1 123 ? -4.146 -5.030 1.070 1.00 84.12 123 PHE A O 1
ATOM 896 N N . THR A 1 124 ? -4.030 -5.811 3.174 1.00 83.69 124 THR A N 1
ATOM 897 C CA . THR A 1 124 ? -2.643 -6.287 3.058 1.00 83.69 124 THR A CA 1
ATOM 898 C C . THR A 1 124 ? -2.509 -7.327 1.947 1.00 83.69 124 THR A C 1
ATOM 900 O O . THR A 1 124 ? -1.581 -7.262 1.142 1.00 83.69 124 THR A O 1
ATOM 903 N N . SER A 1 125 ? -3.458 -8.261 1.852 1.00 88.69 125 SER A N 1
ATOM 904 C CA . SER A 1 125 ? -3.463 -9.295 0.814 1.00 88.69 125 SER A CA 1
ATOM 905 C C . SER A 1 125 ? -3.657 -8.688 -0.571 1.00 88.69 125 SER A C 1
ATOM 907 O O . SER A 1 125 ? -2.907 -9.017 -1.487 1.00 88.69 125 SER A O 1
ATOM 909 N N . GLY A 1 126 ? -4.604 -7.759 -0.726 1.00 87.06 126 GLY A N 1
ATOM 910 C CA . GLY A 1 126 ? -4.839 -7.047 -1.980 1.00 87.06 126 GLY A CA 1
ATOM 911 C C . GLY A 1 126 ? -3.600 -6.287 -2.450 1.00 87.06 126 GLY A C 1
ATOM 912 O O . GLY A 1 126 ? -3.220 -6.375 -3.621 1.00 87.06 126 GLY A O 1
ATOM 913 N N . LEU A 1 127 ? -2.905 -5.615 -1.529 1.00 86.62 127 LEU A N 1
ATOM 914 C CA . LEU A 1 127 ? -1.655 -4.923 -1.822 1.00 86.62 127 LEU A CA 1
ATOM 915 C C . LEU A 1 127 ? -0.552 -5.893 -2.262 1.00 86.62 127 LEU A C 1
ATOM 917 O O . LEU A 1 127 ? 0.065 -5.693 -3.310 1.00 86.62 127 LEU A O 1
ATOM 921 N N . VAL A 1 128 ? -0.303 -6.947 -1.481 1.00 89.88 128 VAL A N 1
ATOM 922 C CA . VAL A 1 128 ? 0.743 -7.936 -1.776 1.00 89.88 128 VAL A CA 1
ATOM 923 C C . VAL A 1 128 ? 0.480 -8.613 -3.117 1.00 89.88 128 VAL A C 1
ATOM 925 O O . VAL A 1 128 ? 1.409 -8.748 -3.914 1.00 89.88 128 VAL A O 1
ATOM 928 N N . VAL A 1 129 ? -0.767 -8.989 -3.406 1.00 92.88 129 VAL A N 1
ATOM 929 C CA . VAL A 1 129 ? -1.154 -9.580 -4.694 1.00 92.88 129 VAL A CA 1
ATOM 930 C C . VAL A 1 129 ? -0.915 -8.593 -5.832 1.00 92.88 129 VAL A C 1
ATOM 932 O O . VAL A 1 129 ? -0.294 -8.961 -6.826 1.00 92.88 129 VAL A O 1
ATOM 935 N N . THR A 1 130 ? -1.323 -7.331 -5.680 1.00 91.00 130 THR A N 1
ATOM 936 C CA . THR A 1 130 ? -1.125 -6.297 -6.709 1.00 91.00 130 THR A CA 1
ATOM 937 C C . THR A 1 130 ? 0.359 -6.085 -7.013 1.00 91.00 130 THR A C 1
ATOM 939 O O . THR A 1 130 ? 0.771 -6.136 -8.173 1.00 91.00 130 THR A O 1
ATOM 942 N N . LEU A 1 131 ? 1.194 -5.915 -5.983 1.00 91.12 131 LEU A N 1
ATOM 943 C CA . LEU A 1 131 ? 2.643 -5.755 -6.143 1.00 91.12 131 LEU A CA 1
ATOM 944 C C . LEU A 1 131 ? 3.296 -7.003 -6.741 1.00 91.12 131 LEU A C 1
ATOM 946 O O . LEU A 1 131 ? 4.186 -6.894 -7.586 1.00 91.12 131 LEU A O 1
ATOM 950 N N . SER A 1 132 ? 2.838 -8.186 -6.340 1.00 92.69 132 SER A N 1
ATOM 951 C CA . SER A 1 132 ? 3.335 -9.450 -6.875 1.00 92.69 132 SER A CA 1
ATOM 952 C C . SER A 1 132 ? 2.984 -9.611 -8.351 1.00 92.69 132 SER A C 1
ATOM 954 O O . SER A 1 132 ? 3.842 -10.015 -9.128 1.00 92.69 132 SER A O 1
ATOM 956 N N . LEU A 1 133 ? 1.773 -9.236 -8.775 1.00 94.75 133 LEU A N 1
ATOM 957 C CA . LEU A 1 133 ? 1.386 -9.243 -10.188 1.00 94.75 133 LEU A CA 1
ATOM 958 C C . LEU A 1 133 ? 2.223 -8.256 -11.009 1.00 94.75 133 LEU A C 1
ATOM 960 O O . LEU A 1 133 ? 2.706 -8.612 -12.081 1.00 94.75 133 LEU A O 1
ATOM 964 N N . LEU A 1 134 ? 2.473 -7.049 -10.493 1.00 92.50 134 LEU A N 1
ATOM 965 C CA . LEU A 1 134 ? 3.367 -6.084 -11.143 1.00 92.50 134 LEU A CA 1
ATOM 966 C C . LEU A 1 134 ? 4.791 -6.637 -11.289 1.00 92.50 134 LEU A C 1
ATOM 968 O O . LEU A 1 134 ? 5.388 -6.538 -12.361 1.00 92.50 134 LEU A O 1
ATOM 972 N N . ALA A 1 135 ? 5.325 -7.259 -10.237 1.00 91.94 135 ALA A N 1
ATOM 973 C CA . ALA A 1 135 ? 6.630 -7.910 -10.272 1.00 91.94 135 ALA A CA 1
ATOM 974 C C . ALA A 1 135 ? 6.658 -9.080 -11.270 1.00 91.94 135 ALA A C 1
ATOM 976 O O . ALA A 1 135 ? 7.621 -9.225 -12.024 1.00 91.94 135 ALA A O 1
ATOM 977 N N . PHE A 1 136 ? 5.588 -9.875 -11.323 1.00 93.38 136 PHE A N 1
ATOM 978 C CA . PHE A 1 136 ? 5.431 -10.974 -12.269 1.00 93.38 136 PHE A CA 1
ATOM 979 C C . PHE A 1 136 ? 5.446 -10.470 -13.718 1.00 93.38 136 PHE A C 1
ATOM 981 O O . PHE A 1 136 ? 6.227 -10.964 -14.533 1.00 93.38 136 PHE A O 1
ATOM 988 N N . PHE A 1 137 ? 4.661 -9.434 -14.036 1.00 93.75 137 PHE A N 1
ATOM 989 C CA . PHE A 1 137 ? 4.660 -8.816 -15.364 1.00 93.75 137 PHE A CA 1
ATOM 990 C C . PHE A 1 137 ? 6.004 -8.179 -15.710 1.00 93.75 137 PHE A C 1
ATOM 992 O O . PHE A 1 137 ? 6.468 -8.321 -16.839 1.00 93.75 137 PHE A O 1
ATOM 999 N N . TYR A 1 138 ? 6.672 -7.535 -14.751 1.00 88.94 138 TYR A N 1
ATOM 1000 C CA . TYR A 1 138 ? 8.013 -6.991 -14.955 1.00 88.94 138 TYR A CA 1
ATOM 1001 C C . TYR A 1 138 ? 9.032 -8.087 -15.291 1.00 88.94 138 TYR A C 1
ATOM 1003 O O . TYR A 1 138 ? 9.848 -7.920 -16.198 1.00 88.94 138 TYR A O 1
ATOM 1011 N N . ALA A 1 139 ? 8.974 -9.230 -14.607 1.00 91.25 139 ALA A N 1
ATOM 1012 C CA . ALA A 1 139 ? 9.836 -10.363 -14.917 1.00 91.25 139 ALA A CA 1
ATOM 1013 C C . ALA A 1 139 ? 9.525 -10.966 -16.296 1.00 91.25 139 ALA A C 1
ATOM 1015 O O . ALA A 1 139 ? 10.452 -11.278 -17.042 1.00 91.25 139 ALA A O 1
ATOM 1016 N N . GLY A 1 140 ? 8.242 -11.067 -16.665 1.00 90.56 140 GLY A N 1
ATOM 1017 C CA . GLY A 1 140 ? 7.818 -11.476 -18.007 1.00 90.56 140 GLY A CA 1
ATOM 1018 C C . GLY A 1 140 ? 8.314 -10.520 -19.097 1.00 90.56 140 GLY A C 1
ATOM 1019 O O . GLY A 1 140 ? 8.849 -10.961 -20.111 1.00 90.56 140 GLY A O 1
ATOM 1020 N N . TYR A 1 141 ? 8.232 -9.210 -18.856 1.00 90.81 141 TYR A N 1
ATOM 1021 C CA . TYR A 1 141 ? 8.801 -8.188 -19.735 1.00 90.81 141 TYR A CA 1
ATOM 1022 C C . TYR A 1 141 ? 10.316 -8.368 -19.907 1.00 90.81 141 TYR A C 1
ATOM 1024 O O . TYR A 1 141 ? 10.809 -8.376 -21.033 1.00 90.81 141 TYR A O 1
ATOM 1032 N N . LEU A 1 142 ? 11.062 -8.559 -18.812 1.00 89.12 142 LEU A N 1
ATOM 1033 C CA . LEU A 1 142 ? 12.505 -8.810 -18.885 1.00 89.12 142 LEU A CA 1
ATOM 1034 C C . LEU A 1 142 ? 12.818 -10.069 -19.702 1.00 89.12 142 LEU A C 1
ATOM 1036 O O . LEU A 1 142 ? 13.723 -10.040 -20.531 1.00 89.12 142 LEU A O 1
ATOM 1040 N N . TYR A 1 143 ? 12.052 -11.140 -19.499 1.00 88.75 143 TYR A N 1
ATOM 1041 C CA . TYR A 1 143 ? 12.225 -12.395 -20.223 1.00 88.75 143 TYR A CA 1
ATOM 1042 C C . TYR A 1 143 ? 12.033 -12.228 -21.736 1.00 88.75 143 TYR A C 1
ATOM 1044 O O . TYR A 1 143 ? 12.869 -12.687 -22.510 1.00 88.75 143 TYR A O 1
ATOM 1052 N N . VAL A 1 144 ? 10.966 -11.541 -22.158 1.00 91.06 144 VAL A N 1
ATOM 1053 C CA . VAL A 1 144 ? 10.628 -11.371 -23.581 1.00 91.06 144 VAL A CA 1
ATOM 1054 C C . VAL A 1 144 ? 11.553 -10.374 -24.280 1.00 91.06 144 VAL A C 1
ATOM 1056 O O . VAL A 1 144 ? 11.975 -10.624 -25.405 1.00 91.06 144 VAL A O 1
ATOM 1059 N N . PHE A 1 145 ? 11.866 -9.243 -23.640 1.00 86.38 145 PHE A N 1
ATOM 1060 C CA . PHE A 1 145 ? 12.506 -8.110 -24.321 1.00 86.38 145 PHE A CA 1
ATOM 1061 C C . PHE A 1 145 ? 14.006 -7.957 -24.059 1.00 86.38 145 PHE A C 1
ATOM 1063 O O . PHE A 1 145 ? 14.676 -7.304 -24.853 1.00 86.38 145 PHE A O 1
ATOM 1070 N N . ARG A 1 146 ? 14.549 -8.504 -22.963 1.00 80.88 146 ARG A N 1
ATOM 1071 C CA . ARG A 1 146 ? 15.985 -8.378 -22.638 1.00 80.88 146 ARG A CA 1
ATOM 1072 C C . ARG A 1 146 ? 16.790 -9.660 -22.829 1.00 80.88 146 ARG A C 1
ATOM 1074 O O . ARG A 1 146 ? 18.012 -9.598 -22.798 1.00 80.88 146 ARG A O 1
ATOM 1081 N N . GLY A 1 147 ? 16.126 -10.789 -23.062 1.00 77.19 147 GLY A N 1
ATOM 1082 C CA . GLY A 1 147 ? 16.790 -12.083 -23.188 1.00 77.19 147 GLY A CA 1
ATOM 1083 C C . GLY A 1 147 ? 17.249 -12.648 -21.840 1.00 77.19 147 GLY A C 1
ATOM 1084 O O . GLY A 1 147 ? 17.394 -11.944 -20.839 1.00 77.19 147 GLY A O 1
ATOM 1085 N N . ILE A 1 148 ? 17.428 -13.969 -21.798 1.00 73.56 148 ILE A N 1
ATOM 1086 C CA . ILE A 1 148 ? 17.675 -14.708 -20.552 1.00 73.56 148 ILE A CA 1
ATOM 1087 C C . ILE A 1 148 ? 19.120 -14.535 -20.068 1.00 73.56 148 ILE A C 1
ATOM 1089 O O . ILE A 1 148 ? 19.340 -14.497 -18.865 1.00 73.56 148 ILE A O 1
ATOM 1093 N N . GLU A 1 149 ? 20.100 -14.394 -20.958 1.00 78.19 149 GLU A N 1
ATOM 1094 C CA . GLU A 1 149 ? 21.525 -14.500 -20.602 1.00 78.19 149 GLU A CA 1
ATOM 1095 C C . GLU A 1 149 ? 21.990 -13.438 -19.590 1.00 78.19 149 GLU A C 1
ATOM 1097 O O . GLU A 1 149 ? 22.588 -13.791 -18.577 1.00 78.19 149 GLU A O 1
ATOM 1102 N N . ASP A 1 150 ? 21.610 -12.171 -19.774 1.00 76.75 150 ASP A N 1
ATOM 1103 C CA . ASP A 1 150 ? 22.014 -11.066 -18.887 1.00 76.75 150 ASP A CA 1
ATOM 1104 C C . ASP A 1 150 ? 21.111 -10.885 -17.653 1.00 76.75 150 ASP A C 1
ATOM 1106 O O . ASP A 1 150 ? 21.392 -10.079 -16.765 1.00 76.75 150 ASP A O 1
ATOM 1110 N N . SER A 1 151 ? 19.962 -11.566 -17.590 1.00 86.31 151 SER A N 1
ATOM 1111 C CA . SER A 1 151 ? 18.929 -11.287 -16.577 1.00 86.31 151 SER A CA 1
ATOM 1112 C C . SER A 1 151 ? 18.284 -12.527 -15.956 1.00 86.31 151 SER A C 1
ATOM 1114 O O . SER A 1 151 ? 17.355 -12.376 -15.160 1.00 86.31 151 SER A O 1
ATOM 1116 N N . ALA A 1 152 ? 18.773 -13.738 -16.250 1.00 89.88 152 ALA A N 1
ATOM 1117 C CA . ALA A 1 152 ? 18.187 -15.004 -15.796 1.00 89.88 152 ALA A CA 1
ATOM 1118 C C . ALA A 1 152 ? 17.966 -15.047 -14.282 1.00 89.88 152 ALA A C 1
ATOM 1120 O O . ALA A 1 152 ? 16.871 -15.370 -13.815 1.00 89.88 152 ALA A O 1
ATOM 1121 N N . GLU A 1 153 ? 18.994 -14.698 -13.506 1.00 91.00 153 GLU A N 1
ATOM 1122 C CA . GLU A 1 153 ? 18.926 -14.742 -12.046 1.00 91.00 153 GLU A CA 1
ATOM 1123 C C . GLU A 1 15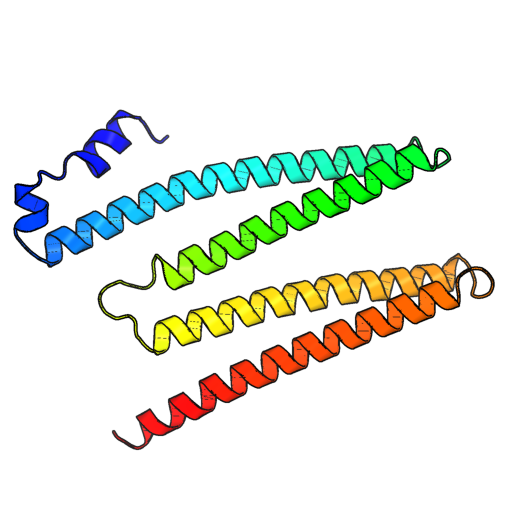3 ? 17.903 -13.740 -11.505 1.00 91.00 153 GLU A C 1
ATOM 1125 O O . GLU A 1 153 ? 17.087 -14.072 -10.641 1.00 91.00 153 GLU A O 1
ATOM 1130 N N . LYS A 1 154 ? 17.882 -12.529 -12.071 1.00 89.44 154 LYS A N 1
ATOM 1131 C CA . LYS A 1 154 ? 16.929 -11.485 -11.696 1.00 89.44 154 LYS A CA 1
ATOM 1132 C C . LYS A 1 154 ? 15.496 -11.900 -12.022 1.00 89.44 154 LYS A C 1
ATOM 1134 O O . LYS A 1 154 ? 14.636 -11.797 -11.154 1.00 89.44 154 LYS A O 1
ATOM 1139 N N . ILE A 1 155 ? 15.252 -12.422 -13.225 1.00 92.50 155 ILE A N 1
ATOM 1140 C CA . ILE A 1 155 ? 13.940 -12.927 -13.654 1.00 92.50 155 ILE A CA 1
ATOM 1141 C C . ILE A 1 155 ? 13.471 -14.036 -12.710 1.00 92.50 155 ILE A C 1
ATOM 1143 O O . ILE A 1 155 ? 12.362 -13.956 -12.185 1.00 92.50 155 ILE A O 1
ATOM 1147 N N . LYS A 1 156 ? 14.325 -15.031 -12.433 1.00 94.19 156 LYS A N 1
ATOM 1148 C CA . LYS A 1 156 ? 14.003 -16.139 -11.524 1.00 94.19 156 LYS A CA 1
ATOM 1149 C C . LYS A 1 156 ? 13.658 -15.628 -10.128 1.00 94.19 156 LYS A C 1
ATOM 1151 O O . LYS A 1 156 ? 12.628 -16.003 -9.582 1.00 94.19 156 LYS A O 1
ATOM 1156 N N . LYS A 1 157 ? 14.482 -14.744 -9.560 1.00 95.12 157 LYS A N 1
ATOM 1157 C CA . LYS A 1 157 ? 14.251 -14.183 -8.224 1.00 95.12 157 LYS A CA 1
ATOM 1158 C C . LYS A 1 157 ? 12.956 -13.374 -8.163 1.00 95.12 157 LYS A C 1
ATOM 1160 O O . LYS A 1 157 ? 12.201 -13.520 -7.205 1.00 95.12 157 LYS A O 1
ATOM 1165 N N . THR A 1 158 ? 12.681 -12.552 -9.175 1.00 93.19 158 THR A N 1
ATOM 1166 C CA . THR A 1 158 ? 11.451 -11.756 -9.242 1.00 93.19 158 THR A CA 1
ATOM 1167 C C . THR A 1 158 ? 10.214 -12.641 -9.405 1.00 93.19 158 THR A C 1
ATOM 1169 O O . THR A 1 158 ? 9.248 -12.436 -8.676 1.00 93.19 158 THR A O 1
ATOM 1172 N N . LEU A 1 159 ? 10.245 -13.655 -10.279 1.00 94.81 159 LEU A N 1
ATOM 1173 C CA . LEU A 1 159 ? 9.136 -14.603 -10.446 1.00 94.81 159 LEU A CA 1
ATOM 1174 C C . LEU A 1 159 ? 8.877 -15.407 -9.172 1.00 94.81 159 LEU A C 1
ATOM 1176 O O . LEU A 1 159 ? 7.740 -15.462 -8.711 1.00 94.81 159 LEU A O 1
ATOM 1180 N N . THR A 1 160 ? 9.917 -15.991 -8.571 1.00 94.94 160 THR A N 1
ATOM 1181 C CA . THR A 1 160 ? 9.772 -16.758 -7.327 1.00 94.94 160 THR A CA 1
ATOM 1182 C C . THR A 1 160 ? 9.239 -15.880 -6.200 1.00 94.94 160 THR A C 1
ATOM 1184 O O . THR A 1 160 ? 8.344 -16.304 -5.476 1.00 94.94 160 THR A O 1
ATOM 1187 N N . GLY A 1 161 ? 9.741 -14.648 -6.070 1.00 93.12 161 GLY A N 1
ATOM 1188 C CA . GLY A 1 161 ? 9.252 -13.692 -5.077 1.00 93.12 161 GLY A CA 1
ATOM 1189 C C . GLY A 1 161 ? 7.785 -13.317 -5.287 1.00 93.12 161 GLY A C 1
ATOM 1190 O O . GLY A 1 161 ? 7.020 -13.316 -4.329 1.00 93.12 161 GLY A O 1
ATOM 1191 N N . ALA A 1 162 ? 7.376 -13.061 -6.533 1.00 95.69 162 ALA A N 1
ATOM 1192 C CA . ALA A 1 162 ? 5.988 -12.759 -6.877 1.00 95.69 162 ALA A CA 1
ATOM 1193 C C . ALA A 1 162 ? 5.046 -13.932 -6.564 1.00 95.69 162 ALA A C 1
ATOM 1195 O O . ALA A 1 162 ? 4.019 -13.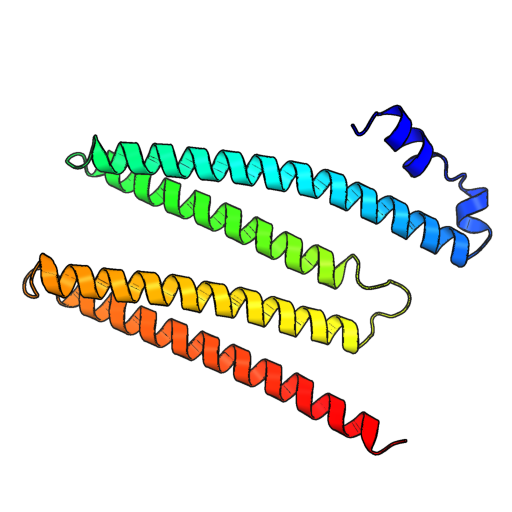748 -5.915 1.00 95.69 162 ALA A O 1
ATOM 1196 N N . VAL A 1 163 ? 5.406 -15.153 -6.972 1.00 96.94 163 VAL A N 1
ATOM 1197 C CA . VAL A 1 163 ? 4.602 -16.351 -6.686 1.00 96.94 163 VAL A CA 1
ATOM 1198 C C . VAL A 1 163 ? 4.517 -16.600 -5.180 1.00 96.94 163 VAL A C 1
ATOM 1200 O O . VAL A 1 163 ? 3.427 -16.826 -4.663 1.00 96.94 163 VAL A O 1
ATOM 1203 N N . ALA A 1 164 ? 5.637 -16.501 -4.458 1.00 95.88 164 ALA A N 1
ATOM 1204 C CA . ALA A 1 164 ? 5.648 -16.635 -3.005 1.00 95.88 164 ALA A CA 1
ATOM 1205 C C . ALA A 1 164 ? 4.758 -15.581 -2.326 1.00 95.88 164 ALA A C 1
ATOM 1207 O O . ALA A 1 164 ? 3.990 -15.925 -1.433 1.00 95.88 164 ALA A O 1
ATOM 1208 N N . GLY A 1 165 ? 4.806 -14.324 -2.779 1.00 93.50 165 GLY A N 1
ATOM 1209 C CA . GLY A 1 165 ? 3.954 -13.248 -2.271 1.00 93.50 165 GLY A CA 1
ATOM 1210 C C . GLY A 1 165 ? 2.463 -13.545 -2.439 1.00 93.50 165 GLY A C 1
ATOM 1211 O O . GLY A 1 165 ? 1.705 -13.432 -1.478 1.00 93.50 165 GLY A O 1
ATOM 1212 N N . ILE A 1 166 ? 2.051 -14.004 -3.625 1.00 95.44 166 ILE A N 1
ATOM 1213 C CA . ILE A 1 166 ? 0.658 -14.400 -3.895 1.00 95.44 166 ILE A CA 1
ATOM 1214 C C . ILE A 1 166 ? 0.232 -15.558 -2.986 1.00 95.44 166 ILE A C 1
ATOM 1216 O O . ILE A 1 166 ? -0.848 -15.508 -2.400 1.00 95.44 166 ILE A O 1
ATOM 1220 N N . LEU A 1 167 ? 1.076 -16.583 -2.832 1.00 96.31 167 LEU A N 1
ATOM 1221 C CA . LEU A 1 167 ? 0.775 -17.734 -1.975 1.00 96.31 167 LEU A CA 1
ATOM 1222 C C . LEU A 1 167 ? 0.649 -17.338 -0.500 1.00 96.31 167 LEU A C 1
ATOM 1224 O O . LEU A 1 167 ? -0.269 -17.798 0.174 1.00 96.31 167 LEU A O 1
ATOM 1228 N N . ILE A 1 168 ? 1.530 -16.465 -0.005 1.00 94.38 168 ILE A N 1
ATOM 1229 C CA . ILE A 1 168 ? 1.470 -15.950 1.369 1.00 94.38 168 ILE A CA 1
ATOM 1230 C C . ILE A 1 168 ? 0.186 -15.144 1.583 1.00 94.38 168 ILE A C 1
ATOM 1232 O O . ILE A 1 168 ? -0.493 -15.350 2.586 1.00 94.38 168 ILE A O 1
ATOM 1236 N N . ALA A 1 169 ? -0.179 -14.269 0.642 1.00 92.19 169 ALA A N 1
ATOM 1237 C CA . ALA A 1 169 ? -1.416 -13.494 0.721 1.00 92.19 169 ALA A CA 1
ATOM 1238 C C . ALA A 1 169 ? -2.659 -14.403 0.732 1.00 92.19 169 ALA A C 1
ATOM 1240 O O . ALA A 1 169 ? -3.545 -14.232 1.567 1.00 92.19 169 ALA A O 1
ATOM 1241 N N . ALA A 1 170 ? -2.696 -15.419 -0.136 1.00 92.69 170 ALA A N 1
ATOM 1242 C CA . ALA A 1 170 ? -3.780 -16.398 -0.169 1.00 92.69 170 ALA A CA 1
ATOM 1243 C C . ALA A 1 170 ? -3.871 -17.209 1.137 1.00 92.69 170 ALA A C 1
ATOM 1245 O O . ALA A 1 170 ? -4.968 -17.433 1.649 1.00 92.69 170 ALA A O 1
ATOM 1246 N N . ALA A 1 171 ? -2.729 -17.612 1.704 1.00 92.62 171 ALA A N 1
ATOM 1247 C CA . ALA A 1 171 ? -2.681 -18.316 2.981 1.00 92.62 171 ALA A CA 1
ATOM 1248 C C . ALA A 1 171 ? -3.173 -17.434 4.138 1.00 92.62 171 ALA A C 1
ATOM 1250 O O . ALA A 1 171 ? -3.998 -17.879 4.932 1.00 92.62 171 ALA A O 1
ATOM 1251 N N . ALA A 1 172 ? -2.723 -16.177 4.210 1.00 89.25 172 ALA A N 1
ATOM 1252 C CA . ALA A 1 172 ? -3.166 -15.224 5.225 1.00 89.25 172 ALA A CA 1
ATOM 1253 C C . ALA A 1 172 ? -4.686 -15.010 5.168 1.00 89.25 172 ALA A C 1
ATOM 1255 O O . ALA A 1 172 ? -5.363 -15.118 6.191 1.00 89.25 172 ALA A O 1
ATOM 1256 N N . PHE A 1 173 ? -5.228 -14.797 3.966 1.00 88.06 173 PHE A N 1
ATOM 1257 C CA . PHE A 1 173 ? -6.668 -14.683 3.750 1.00 88.06 173 PHE A CA 1
ATOM 1258 C C . PHE A 1 173 ? -7.421 -15.947 4.195 1.00 88.06 173 PHE A C 1
ATOM 1260 O O . PHE A 1 173 ? -8.402 -15.854 4.931 1.00 88.06 173 PHE A O 1
ATOM 1267 N N . GLY A 1 174 ? -6.937 -17.134 3.815 1.00 89.38 174 GLY A N 1
ATOM 1268 C CA . GLY A 1 174 ? -7.542 -18.410 4.205 1.00 89.38 174 GLY A CA 1
ATOM 1269 C C . GLY A 1 174 ? -7.570 -18.637 5.721 1.00 89.38 174 GLY A C 1
ATOM 1270 O O . GLY A 1 174 ? -8.590 -19.082 6.253 1.00 89.38 174 GLY A O 1
ATOM 1271 N N . ILE A 1 175 ? -6.488 -18.291 6.428 1.00 88.44 175 ILE A N 1
ATOM 1272 C CA . ILE A 1 175 ? -6.397 -18.402 7.893 1.00 88.44 175 ILE A CA 1
ATOM 1273 C C . ILE A 1 175 ? -7.427 -17.489 8.557 1.00 88.44 175 ILE A C 1
ATOM 1275 O O . ILE A 1 175 ? -8.232 -17.964 9.357 1.00 88.44 175 ILE A O 1
ATOM 1279 N N . VAL A 1 176 ? -7.437 -16.199 8.211 1.00 86.56 176 VAL A N 1
ATOM 1280 C CA . VAL A 1 176 ? -8.356 -15.232 8.831 1.00 86.56 176 VAL A CA 1
ATOM 1281 C C . VAL A 1 176 ? -9.807 -15.598 8.548 1.00 86.56 176 VAL A C 1
ATOM 1283 O O . VAL A 1 176 ? -10.613 -15.634 9.474 1.00 86.56 176 VAL A O 1
ATOM 1286 N N . ASN A 1 177 ? -10.131 -15.971 7.309 1.00 86.56 177 ASN A N 1
ATOM 1287 C CA . ASN A 1 177 ? -11.484 -16.388 6.957 1.00 86.56 177 ASN A CA 1
ATOM 1288 C C . ASN A 1 177 ? -11.937 -17.629 7.749 1.00 86.56 177 ASN A C 1
ATOM 1290 O O . ASN A 1 177 ? -13.077 -17.691 8.207 1.00 86.56 177 ASN A O 1
ATOM 1294 N N . THR A 1 178 ? -11.043 -18.600 7.963 1.00 86.12 178 THR A N 1
ATOM 1295 C CA . THR A 1 178 ? -11.349 -19.807 8.750 1.00 86.12 178 THR A CA 1
ATOM 1296 C C . THR A 1 178 ? -11.602 -19.468 10.219 1.00 86.12 178 THR A C 1
ATOM 1298 O O . THR A 1 178 ? -12.616 -19.886 10.773 1.00 86.12 178 THR A O 1
ATOM 1301 N N . VAL A 1 179 ? -10.721 -18.676 10.839 1.00 81.19 179 VAL A N 1
ATOM 1302 C CA . VAL A 1 179 ? -10.848 -18.273 12.251 1.00 81.19 179 VAL A CA 1
ATOM 1303 C C . VAL A 1 179 ? -12.144 -17.497 12.491 1.00 81.19 179 VAL A C 1
ATOM 1305 O O . VAL A 1 179 ? -12.853 -17.773 13.452 1.00 81.19 179 VAL A O 1
ATOM 1308 N N . VAL A 1 180 ? -12.497 -16.575 11.593 1.00 79.81 180 VAL A N 1
ATOM 1309 C CA . VAL A 1 180 ? -13.729 -15.775 11.704 1.00 79.81 180 VAL A CA 1
ATOM 1310 C C . VAL A 1 180 ? -14.988 -16.639 11.541 1.00 79.81 180 VAL A C 1
ATOM 1312 O O . VAL A 1 180 ? -15.986 -16.418 12.226 1.00 79.81 180 VAL A O 1
ATOM 1315 N N . THR A 1 181 ? -14.946 -17.649 10.668 1.00 75.56 181 THR A N 1
ATOM 1316 C CA . THR A 1 181 ? -16.103 -18.515 10.376 1.00 75.56 181 THR A CA 1
ATOM 1317 C C . THR A 1 181 ? -16.418 -19.491 11.515 1.00 75.56 181 THR A C 1
ATOM 1319 O O . THR A 1 181 ? -17.586 -19.654 11.872 1.00 75.56 181 THR A O 1
ATOM 1322 N N . LEU A 1 182 ? -15.402 -20.126 12.114 1.00 62.97 182 LEU A N 1
ATOM 1323 C CA . LEU A 1 182 ? -15.596 -21.106 13.197 1.00 62.97 182 LEU A CA 1
ATOM 1324 C C . LEU A 1 182 ? -16.320 -20.484 14.398 1.00 62.97 182 LEU A C 1
ATOM 1326 O O . LEU A 1 182 ? -17.289 -21.026 14.913 1.00 62.97 182 LEU A O 1
ATOM 1330 N N . ASP A 1 183 ? -15.926 -19.267 14.736 1.00 57.91 183 ASP A N 1
ATOM 1331 C CA . ASP A 1 183 ? -16.389 -18.525 15.905 1.00 57.91 183 ASP A CA 1
ATOM 1332 C C . ASP A 1 183 ? -17.782 -17.870 15.689 1.00 57.91 183 ASP A C 1
ATOM 1334 O O . ASP A 1 183 ? -18.324 -17.191 16.562 1.00 57.91 183 ASP A O 1
ATOM 1338 N N . THR A 1 184 ? -18.366 -18.029 14.493 1.00 58.06 184 THR A N 1
ATOM 1339 C CA . THR A 1 184 ? -19.755 -17.642 14.162 1.00 58.06 184 THR A CA 1
ATOM 1340 C C . THR A 1 184 ? -20.709 -18.838 14.267 1.00 58.06 184 THR A C 1
ATOM 1342 O O . THR A 1 184 ? -21.913 -18.660 14.418 1.00 58.06 184 THR A O 1
ATOM 1345 N N . THR A 1 185 ? -20.185 -20.067 14.233 1.00 56.72 185 THR A N 1
ATOM 1346 C CA . THR A 1 185 ? -21.001 -21.293 14.269 1.00 56.72 185 THR A CA 1
ATOM 1347 C C . THR A 1 185 ? -21.482 -21.600 15.695 1.00 56.72 185 THR A C 1
ATOM 1349 O O . THR A 1 185 ? -22.645 -21.951 15.885 1.00 56.72 185 THR A O 1
ATOM 1352 N N . ASP A 1 186 ? -20.655 -21.328 16.711 1.00 55.19 186 ASP A N 1
ATOM 1353 C CA . ASP A 1 186 ? -20.989 -21.567 18.127 1.00 55.19 186 ASP A CA 1
ATOM 1354 C C . ASP A 1 186 ? -22.121 -20.670 18.667 1.00 55.19 186 ASP A C 1
ATOM 1356 O O . ASP A 1 186 ? -22.807 -21.030 19.623 1.00 55.19 186 ASP A O 1
ATOM 1360 N N . THR A 1 187 ? -22.366 -19.503 18.057 1.00 53.53 187 THR A N 1
ATOM 1361 C CA . THR A 1 187 ? -23.449 -18.590 18.477 1.00 53.53 187 THR A CA 1
ATOM 1362 C C . THR A 1 187 ? -24.811 -18.933 17.867 1.00 53.53 187 THR A C 1
ATOM 1364 O O . THR A 1 187 ? -25.833 -18.477 18.385 1.00 53.53 187 THR A O 1
ATOM 1367 N N . ILE A 1 188 ? -24.853 -19.748 16.805 1.00 55.00 188 ILE A N 1
ATOM 1368 C CA . ILE A 1 188 ? -26.100 -20.192 16.162 1.00 55.00 188 ILE A CA 1
ATOM 1369 C C . ILE A 1 188 ? -26.683 -21.421 16.874 1.00 55.00 188 ILE A C 1
ATOM 1371 O O . ILE A 1 188 ? -27.901 -21.527 16.967 1.00 55.00 188 ILE A O 1
ATOM 1375 N N . GLU A 1 189 ? -25.859 -22.302 17.450 1.00 55.12 189 GLU A N 1
ATOM 1376 C CA . GLU A 1 189 ? -26.357 -23.476 18.194 1.00 55.12 189 GLU A CA 1
ATOM 1377 C C . GLU A 1 189 ? -26.899 -23.160 19.603 1.00 55.12 189 GLU A C 1
ATOM 1379 O O . GLU A 1 189 ? -27.497 -24.026 20.240 1.00 55.12 189 GLU A O 1
ATOM 1384 N N . GLN A 1 190 ? -26.740 -21.928 20.102 1.00 47.66 190 GLN A N 1
ATOM 1385 C CA . GLN A 1 190 ? -27.267 -21.502 21.410 1.00 47.66 190 GLN A CA 1
ATOM 1386 C C . GLN A 1 190 ? -28.541 -20.637 21.337 1.00 47.66 190 GLN A C 1
ATOM 1388 O O . GLN A 1 190 ? -28.915 -20.017 22.337 1.00 47.66 190 GLN A O 1
ATOM 1393 N N . ARG A 1 191 ? -29.216 -20.580 20.181 1.00 40.62 191 ARG A N 1
ATOM 1394 C CA . ARG A 1 191 ? -30.514 -19.906 20.003 1.00 40.62 191 ARG A CA 1
ATOM 1395 C C . ARG A 1 191 ? -31.622 -20.865 19.600 1.00 40.62 191 ARG A C 1
ATOM 1397 O O . ARG A 1 191 ? -31.364 -21.743 18.754 1.00 40.62 191 ARG A O 1
#

Secondary structure (DSSP, 8-state):
---HHHHHHHHS---HHHHTT-HHHHHHHHHHHHHHHHHHHHHHHHHHHHHHHHHHHHHHHHHHHTTT-HHHHHHHHHHHHHHHHHHHHHHHHHHHIIIIISS-TT---HHHHHHHHHHHHHHHHHHHHHHHHHHHHHHHHHHHHH-STTTHHHHHHHHHHHHHHHHHHHHHHHHHHHHHHHHHHTTTTT-